Protein AF-A0A8T6VE27-F1 (afdb_monomer)

Nearest PDB structures (foldseek):
  3irb-assembly2_B  TM=7.600E-01  e=4.898E-06  Saccharolobus solfataricus
  6ok1-assembly1_D  TM=7.690E-01  e=4.332E-06  Thermomonospora curvata DSM 43183
  3irb-assembly1_A  TM=7.546E-01  e=2.420E-05  Saccharolobus solfataricus
  6esq-assembly1_H  TM=6.922E-01  e=1.392E-05  Methanothermococcus thermolithotrophicus
  7pyt-assembly1_A  TM=7.020E-01  e=1.893E-05  Geobacter metallireducens GS-15

Sequence (190 aa):
MDTKKLNVKGIVRPESKRLMGHPEYVVSIRDYTTYQFKPYGRNSKYFRALAEEKKILATKCKRHGFFLPPRPFCPDCQSPDVEWVDYTNQPAQVKTASICKFAGKAFLDETPFLLGFIQMGEAKTVMSSVVKLSEDPTENTRMLNKLMDTRRYMELNGRKVEPRFIPHPQYTVRDIYFIVTDKEWLNTLK

Structure (mmCIF, N/CA/C/O backbone):
data_AF-A0A8T6VE27-F1
#
_entry.id   AF-A0A8T6VE27-F1
#
loop_
_atom_site.group_PDB
_atom_site.id
_atom_site.type_symbol
_atom_site.label_atom_id
_atom_site.label_alt_id
_atom_site.label_comp_id
_atom_site.label_asym_id
_atom_site.label_entity_id
_atom_site.label_seq_id
_atom_site.pdbx_PDB_ins_code
_atom_site.Cartn_x
_atom_site.Cartn_y
_atom_site.Cartn_z
_atom_site.occupancy
_atom_site.B_iso_or_equiv
_atom_site.auth_seq_id
_atom_site.auth_comp_id
_atom_site.auth_asym_id
_atom_site.auth_atom_id
_atom_site.pdbx_PDB_model_num
ATOM 1 N N . MET A 1 1 ? 22.620 -23.222 -15.527 1.00 43.66 1 MET A N 1
ATOM 2 C CA . MET A 1 1 ? 22.814 -22.798 -14.122 1.00 43.66 1 MET A CA 1
ATOM 3 C C . MET A 1 1 ? 22.430 -23.958 -13.227 1.00 43.66 1 MET A C 1
ATOM 5 O O . MET A 1 1 ? 21.297 -24.408 -13.308 1.00 43.66 1 MET A O 1
ATOM 9 N N . ASP A 1 2 ? 23.374 -24.472 -12.443 1.00 35.03 2 ASP A N 1
ATOM 10 C CA . ASP A 1 2 ? 23.118 -25.554 -11.490 1.00 35.03 2 ASP A CA 1
ATOM 11 C C . ASP A 1 2 ? 22.326 -25.009 -10.291 1.00 35.03 2 ASP A C 1
ATOM 13 O O . ASP A 1 2 ? 22.868 -24.340 -9.408 1.00 35.03 2 ASP A O 1
ATOM 17 N N . THR A 1 3 ? 21.019 -25.262 -10.286 1.00 40.38 3 THR A N 1
ATOM 18 C CA . THR A 1 3 ? 20.092 -24.793 -9.250 1.00 40.38 3 THR A CA 1
ATOM 19 C C . THR A 1 3 ? 20.317 -25.470 -7.897 1.00 40.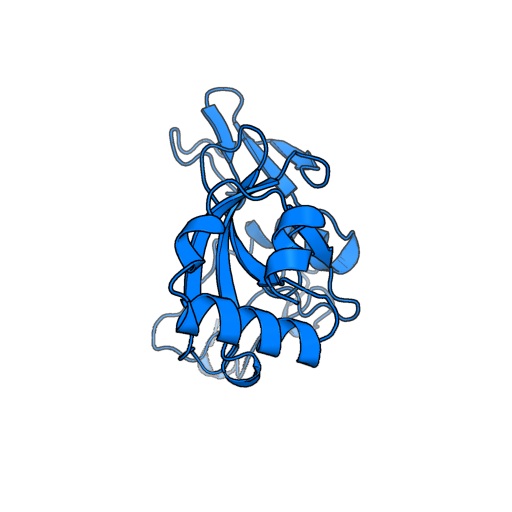38 3 THR A C 1
ATOM 21 O O . THR A 1 3 ? 19.836 -24.952 -6.893 1.00 40.38 3 THR A O 1
ATOM 24 N N . LYS A 1 4 ? 21.104 -26.559 -7.823 1.00 38.16 4 LYS A N 1
ATOM 25 C CA . LYS A 1 4 ? 21.453 -27.229 -6.556 1.00 38.16 4 LYS A CA 1
ATOM 26 C C . LYS A 1 4 ? 22.510 -26.471 -5.747 1.00 38.16 4 LYS A C 1
ATOM 28 O O . LYS A 1 4 ? 22.564 -26.626 -4.531 1.00 38.16 4 LYS A O 1
ATOM 33 N N . LYS A 1 5 ? 23.318 -25.615 -6.387 1.00 44.97 5 LYS A N 1
ATOM 34 C CA . LYS A 1 5 ? 24.305 -24.741 -5.711 1.00 44.97 5 LYS A CA 1
ATOM 35 C C . LYS A 1 5 ? 23.698 -23.442 -5.178 1.00 44.97 5 LYS A C 1
ATOM 37 O O . LYS A 1 5 ? 24.317 -22.731 -4.389 1.00 44.97 5 LYS A O 1
ATOM 42 N N . LEU A 1 6 ? 22.477 -23.129 -5.597 1.00 49.59 6 LEU A N 1
ATOM 43 C CA . LEU A 1 6 ? 21.743 -21.940 -5.198 1.00 49.59 6 LEU A CA 1
ATOM 44 C C . LEU A 1 6 ? 20.968 -22.233 -3.906 1.00 49.59 6 LEU A C 1
ATOM 46 O O . LEU A 1 6 ? 19.750 -22.369 -3.903 1.00 49.59 6 LEU A O 1
ATOM 50 N N . ASN A 1 7 ? 21.684 -22.298 -2.779 1.00 44.72 7 ASN A N 1
ATOM 51 C CA . ASN A 1 7 ? 21.094 -22.342 -1.436 1.00 44.72 7 ASN A CA 1
ATOM 52 C C . ASN A 1 7 ? 20.560 -20.943 -1.047 1.00 44.72 7 ASN A C 1
ATOM 54 O O . ASN A 1 7 ? 21.032 -20.291 -0.114 1.00 44.72 7 ASN A O 1
ATOM 58 N N . VAL A 1 8 ? 19.644 -20.407 -1.857 1.00 52.66 8 VAL A N 1
ATOM 59 C CA . VAL A 1 8 ? 19.143 -19.031 -1.764 1.00 52.66 8 VAL A CA 1
ATOM 60 C C . VAL A 1 8 ? 17.802 -19.029 -1.055 1.00 52.66 8 VAL A C 1
ATOM 62 O O . VAL A 1 8 ? 16.739 -19.048 -1.665 1.00 52.66 8 VAL A O 1
ATOM 65 N N . LYS A 1 9 ? 17.864 -18.980 0.272 1.00 56.91 9 LYS A N 1
ATOM 66 C CA . LYS A 1 9 ? 16.696 -18.665 1.088 1.00 56.91 9 LYS A CA 1
ATOM 67 C C . LYS A 1 9 ? 16.493 -17.149 1.103 1.00 56.91 9 LYS A C 1
ATOM 69 O O . LYS A 1 9 ? 17.402 -16.413 1.493 1.00 56.91 9 LYS A O 1
ATOM 74 N N . GLY A 1 10 ? 15.307 -16.685 0.710 1.00 67.19 10 GLY A N 1
ATOM 75 C CA . GLY A 1 10 ? 14.838 -15.326 0.985 1.00 67.19 10 GLY A CA 1
ATOM 76 C C . GLY A 1 10 ? 15.071 -14.286 -0.114 1.00 67.19 10 GLY A C 1
ATOM 77 O O . GLY A 1 10 ? 15.081 -14.576 -1.310 1.00 67.19 10 GLY A O 1
ATOM 78 N N . ILE A 1 11 ? 15.157 -13.024 0.308 1.00 74.06 11 ILE A N 1
ATOM 79 C CA . ILE A 1 11 ? 15.254 -11.860 -0.578 1.00 74.06 11 ILE A CA 1
ATOM 80 C C . ILE A 1 11 ? 16.720 -11.522 -0.800 1.00 74.06 11 ILE A C 1
ATOM 82 O O . ILE A 1 11 ? 17.478 -11.334 0.150 1.00 74.06 11 ILE A O 1
ATOM 86 N N . VAL A 1 12 ? 17.106 -11.433 -2.065 1.00 76.69 12 VAL A N 1
ATOM 87 C CA . VAL A 1 12 ? 18.425 -11.001 -2.506 1.00 76.69 12 VAL A CA 1
ATOM 88 C C . VAL A 1 12 ? 18.344 -9.514 -2.833 1.00 76.69 12 VAL A C 1
ATOM 90 O O . VAL A 1 12 ? 17.645 -9.113 -3.766 1.00 76.69 12 VAL A O 1
ATOM 93 N N . ARG A 1 13 ? 19.032 -8.710 -2.018 1.00 75.31 13 ARG A N 1
ATOM 94 C CA . ARG A 1 13 ? 19.107 -7.253 -2.167 1.00 75.31 13 ARG A CA 1
ATOM 95 C C . ARG A 1 13 ? 20.027 -6.853 -3.331 1.00 75.31 13 ARG A C 1
ATOM 97 O O . ARG A 1 13 ? 20.958 -7.619 -3.598 1.00 75.31 13 ARG A O 1
ATOM 104 N N . PRO A 1 14 ? 19.809 -5.677 -3.950 1.00 80.19 14 PRO A N 1
ATOM 105 C CA . PRO A 1 14 ? 20.615 -5.125 -5.049 1.00 80.19 14 PRO A CA 1
ATOM 106 C C . PRO A 1 14 ? 22.139 -5.209 -4.857 1.00 80.19 14 PRO A C 1
ATOM 108 O O . PRO A 1 14 ? 22.886 -5.480 -5.790 1.00 80.19 14 PRO A O 1
ATOM 111 N N . GLU A 1 15 ? 22.627 -5.050 -3.631 1.00 76.19 15 GLU A N 1
ATOM 112 C CA . GLU A 1 15 ? 24.059 -5.002 -3.312 1.00 76.19 15 GLU A CA 1
ATOM 113 C C . GLU A 1 15 ? 24.663 -6.400 -3.086 1.00 76.19 15 GLU A C 1
ATOM 115 O O . GLU A 1 15 ? 25.848 -6.558 -2.778 1.00 76.19 15 GLU A O 1
ATOM 120 N N . SER A 1 16 ? 23.852 -7.456 -3.188 1.00 77.88 16 SER A N 1
ATOM 121 C CA . SER A 1 16 ? 24.295 -8.813 -2.902 1.00 77.88 16 SER A CA 1
ATOM 122 C C . SER A 1 16 ? 25.216 -9.349 -3.995 1.00 77.88 16 SER A C 1
ATOM 124 O O . SER A 1 16 ? 24.836 -9.440 -5.161 1.00 77.88 16 SER A O 1
ATOM 126 N N . LYS A 1 17 ? 26.372 -9.897 -3.593 1.00 75.06 17 LYS A N 1
ATOM 127 C CA . LYS A 1 17 ? 27.265 -10.676 -4.479 1.00 75.06 17 LYS A CA 1
ATOM 128 C C . LYS A 1 17 ? 26.549 -11.835 -5.196 1.00 75.06 17 LYS A C 1
ATOM 130 O O . LYS A 1 17 ? 27.015 -12.303 -6.229 1.00 75.06 17 LYS A O 1
ATOM 135 N N . ARG A 1 18 ? 25.401 -12.288 -4.672 1.00 73.69 18 ARG A N 1
ATOM 136 C CA . ARG A 1 18 ? 24.561 -13.341 -5.270 1.00 73.69 18 ARG A CA 1
ATOM 137 C C . ARG A 1 18 ? 23.885 -12.921 -6.580 1.00 73.69 18 ARG A C 1
ATOM 139 O O . ARG A 1 18 ? 23.435 -13.799 -7.307 1.00 73.69 18 ARG A O 1
ATOM 146 N N . LEU A 1 19 ? 23.820 -11.624 -6.890 1.00 71.56 19 LEU A N 1
ATOM 147 C CA . LEU A 1 19 ? 23.244 -11.112 -8.139 1.00 71.56 19 LEU A CA 1
ATOM 148 C C . LEU A 1 19 ? 24.214 -11.160 -9.327 1.00 71.56 19 LEU A C 1
ATOM 150 O O . LEU A 1 19 ? 23.825 -10.768 -10.420 1.00 71.56 19 LEU A O 1
ATOM 154 N N . MET A 1 20 ? 25.450 -11.647 -9.135 1.00 73.00 20 MET A N 1
ATOM 155 C CA . MET A 1 20 ? 26.427 -11.895 -10.211 1.00 73.00 20 MET A CA 1
ATOM 156 C C . MET A 1 20 ? 26.607 -10.707 -11.177 1.00 73.00 20 MET A C 1
ATOM 158 O O . MET A 1 20 ? 26.757 -10.901 -12.377 1.00 73.00 20 MET A O 1
ATOM 162 N N . GLY A 1 21 ? 26.595 -9.477 -10.653 1.00 72.50 21 GLY A N 1
ATOM 163 C CA . GLY A 1 21 ? 26.801 -8.262 -11.449 1.00 72.50 21 GLY A CA 1
ATOM 164 C C . GLY A 1 21 ? 25.529 -7.559 -11.930 1.00 72.50 21 GLY A C 1
ATOM 165 O O . GLY A 1 21 ? 25.650 -6.626 -12.713 1.00 72.50 21 GLY A O 1
ATOM 166 N N . HIS A 1 22 ? 24.346 -7.948 -11.441 1.00 77.19 22 HIS A N 1
ATOM 167 C CA . HIS A 1 22 ? 23.079 -7.259 -11.716 1.00 77.19 22 HIS A CA 1
ATOM 168 C C . HIS A 1 22 ? 22.554 -6.443 -10.518 1.00 77.19 22 HIS A C 1
ATOM 170 O O . HIS A 1 22 ? 21.576 -6.851 -9.876 1.00 77.19 22 HIS A O 1
ATOM 176 N N . PRO A 1 23 ? 23.189 -5.309 -10.166 1.00 79.00 23 PRO A N 1
ATOM 177 C CA . PRO A 1 23 ? 22.787 -4.494 -9.021 1.00 79.00 23 PRO A CA 1
ATOM 178 C C . PRO A 1 23 ? 21.427 -3.809 -9.210 1.00 79.00 23 PRO A C 1
ATOM 180 O O . PRO A 1 23 ? 20.865 -3.259 -8.275 1.00 79.00 23 PRO A O 1
ATOM 183 N N . GLU A 1 24 ? 20.857 -3.797 -10.408 1.00 78.94 24 GLU A N 1
ATOM 184 C CA . GLU A 1 24 ? 19.529 -3.256 -10.683 1.00 78.94 24 GLU A CA 1
ATOM 185 C C . GLU A 1 24 ? 18.395 -4.141 -10.138 1.00 78.94 24 GLU A C 1
ATOM 187 O O . GLU A 1 24 ? 17.275 -3.656 -9.935 1.00 78.94 24 GLU A O 1
ATOM 192 N N . TYR A 1 25 ? 18.671 -5.422 -9.870 1.00 82.31 25 TYR A N 1
ATOM 193 C CA . TYR A 1 25 ? 17.642 -6.386 -9.504 1.00 82.31 25 TYR A CA 1
ATOM 194 C C . TYR A 1 25 ? 17.480 -6.587 -7.996 1.00 82.31 25 TYR A C 1
ATOM 196 O O . TYR A 1 25 ? 18.412 -6.719 -7.217 1.00 82.31 25 TYR A O 1
ATOM 204 N N . VAL A 1 26 ? 16.216 -6.711 -7.618 1.00 79.44 26 VAL A N 1
ATOM 205 C CA . VAL A 1 26 ? 15.716 -7.258 -6.359 1.00 79.44 26 VAL A CA 1
ATOM 206 C C . VAL A 1 26 ? 15.079 -8.595 -6.705 1.00 79.44 26 VAL A C 1
ATOM 208 O O . VAL A 1 26 ? 14.103 -8.631 -7.464 1.00 79.44 26 VAL A O 1
ATOM 211 N N . VAL A 1 27 ? 15.592 -9.685 -6.136 1.00 74.19 27 VAL A N 1
ATOM 212 C CA . VAL A 1 27 ? 15.086 -11.038 -6.402 1.00 74.19 27 VAL A CA 1
ATOM 213 C C . VAL A 1 27 ? 14.548 -11.641 -5.110 1.00 74.19 27 VAL A C 1
ATOM 215 O O . VAL A 1 27 ? 15.258 -11.750 -4.118 1.00 74.19 27 VAL A O 1
ATOM 218 N N . SER A 1 28 ? 13.281 -12.053 -5.111 1.00 69.50 28 SER A N 1
ATOM 219 C CA . SER A 1 28 ? 12.685 -12.799 -3.997 1.00 69.50 28 SER A CA 1
ATOM 220 C C . SER A 1 28 ? 12.613 -14.274 -4.364 1.00 69.50 28 SER A C 1
ATOM 222 O O . SER A 1 28 ? 11.962 -14.627 -5.345 1.00 69.50 28 SER A O 1
ATOM 224 N N . ILE A 1 29 ? 13.258 -15.121 -3.565 1.00 63.59 29 ILE A N 1
ATOM 225 C CA . ILE A 1 29 ? 13.264 -16.574 -3.732 1.00 63.59 29 ILE A CA 1
ATOM 226 C C . ILE A 1 29 ? 12.463 -17.151 -2.560 1.00 63.59 29 ILE A C 1
ATOM 228 O O . ILE A 1 29 ? 12.785 -16.902 -1.397 1.00 63.59 29 ILE A O 1
ATOM 232 N N . ARG A 1 30 ? 11.342 -17.821 -2.861 1.00 56.59 30 ARG A N 1
ATOM 233 C CA . ARG A 1 30 ? 10.409 -18.373 -1.861 1.00 56.59 30 ARG A CA 1
ATOM 234 C C . ARG A 1 30 ? 10.404 -19.902 -1.923 1.00 56.59 30 ARG A C 1
ATOM 236 O O . ARG A 1 30 ? 10.425 -20.456 -3.014 1.00 56.59 30 ARG A O 1
ATOM 243 N N . ASP A 1 31 ? 10.290 -20.545 -0.760 1.00 47.12 31 ASP A N 1
ATOM 244 C CA . ASP A 1 31 ? 10.422 -22.001 -0.540 1.00 47.12 31 ASP A CA 1
ATOM 245 C C . ASP A 1 31 ? 9.231 -22.869 -1.017 1.00 47.12 31 ASP A C 1
ATOM 247 O O . ASP A 1 31 ? 9.063 -23.992 -0.553 1.00 47.12 31 ASP A O 1
ATOM 251 N N . TYR A 1 32 ? 8.382 -22.398 -1.932 1.00 47.31 32 TYR A N 1
ATOM 252 C CA . TYR A 1 32 ? 7.299 -23.240 -2.463 1.00 47.31 32 TYR A CA 1
ATOM 253 C C . TYR A 1 32 ? 7.737 -23.913 -3.768 1.00 47.31 32 TYR A C 1
ATOM 255 O O . TYR A 1 32 ? 8.537 -23.352 -4.511 1.00 47.31 32 TYR A O 1
ATOM 263 N N . THR A 1 33 ? 7.170 -25.086 -4.074 1.00 35.00 33 THR A N 1
ATOM 264 C CA . THR A 1 33 ? 7.351 -25.929 -5.283 1.00 35.00 33 THR A CA 1
ATOM 265 C C . THR A 1 33 ? 7.136 -25.220 -6.635 1.00 35.00 33 THR A C 1
ATOM 267 O O . THR A 1 33 ? 7.178 -25.846 -7.689 1.00 35.00 33 THR A O 1
ATOM 270 N N . THR A 1 34 ? 6.958 -23.900 -6.629 1.00 36.94 34 THR A N 1
ATOM 271 C CA . THR A 1 34 ? 6.904 -23.015 -7.787 1.00 36.94 34 THR A CA 1
ATOM 272 C C . THR A 1 34 ? 8.020 -21.970 -7.689 1.00 36.94 34 THR A C 1
ATOM 274 O O . THR A 1 34 ? 7.920 -21.016 -6.911 1.00 36.94 34 THR A O 1
ATOM 277 N N . TYR A 1 35 ? 9.059 -22.098 -8.518 1.00 38.09 35 TYR A N 1
ATOM 278 C CA . TYR A 1 35 ? 10.016 -21.016 -8.760 1.00 38.09 35 TYR A CA 1
ATOM 279 C C . TYR A 1 35 ? 9.288 -19.856 -9.450 1.00 38.09 35 TYR A C 1
ATOM 281 O O . TYR A 1 35 ? 9.147 -19.828 -10.671 1.00 38.09 35 TYR A O 1
ATOM 289 N N . GLN A 1 36 ? 8.791 -18.884 -8.685 1.00 40.47 36 GLN A N 1
ATOM 290 C CA . GLN A 1 36 ? 8.281 -17.652 -9.276 1.00 40.47 36 GLN A CA 1
ATOM 291 C C . GLN A 1 36 ? 9.459 -16.749 -9.640 1.00 40.47 36 GLN A C 1
ATOM 293 O O . GLN A 1 36 ? 9.895 -15.924 -8.836 1.00 40.47 36 GLN A O 1
ATOM 298 N N . PHE A 1 37 ? 9.937 -16.851 -10.881 1.00 43.81 37 PHE A N 1
ATOM 299 C CA . PHE A 1 37 ? 10.715 -15.783 -11.507 1.00 43.81 37 PHE A CA 1
ATOM 300 C C . PHE A 1 37 ? 9.790 -14.581 -11.733 1.00 43.81 37 PHE A C 1
ATOM 302 O O . PHE A 1 37 ? 9.299 -14.341 -12.835 1.00 43.81 37 PHE A O 1
ATOM 309 N N . LYS A 1 38 ? 9.497 -13.825 -10.665 1.00 49.94 38 LYS A N 1
ATOM 310 C CA . LYS A 1 38 ? 8.814 -12.528 -10.768 1.00 49.94 38 LYS A CA 1
ATOM 311 C C . LYS A 1 38 ? 9.526 -11.706 -11.8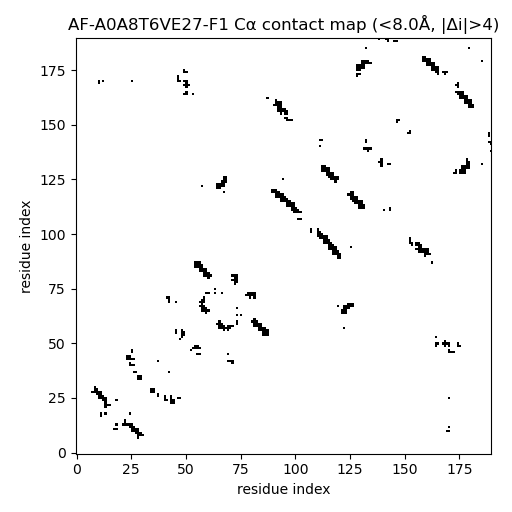44 1.00 49.94 38 LYS A C 1
ATOM 313 O O . LYS A 1 38 ? 10.744 -11.586 -11.771 1.00 49.94 38 LYS A O 1
ATOM 318 N N . PRO A 1 39 ? 8.772 -11.128 -12.789 1.00 55.47 39 PRO A N 1
ATOM 319 C CA . PRO A 1 39 ? 9.068 -11.003 -14.228 1.00 55.47 39 PRO A CA 1
ATOM 320 C C . PRO A 1 39 ? 10.552 -10.778 -14.576 1.00 55.47 39 PRO A C 1
ATOM 322 O O . PRO A 1 39 ? 10.918 -9.689 -14.999 1.00 55.47 39 PRO A O 1
ATOM 325 N N . TYR A 1 40 ? 11.418 -11.775 -14.364 1.00 64.25 40 TYR A N 1
ATOM 326 C CA . TYR A 1 40 ? 12.884 -11.655 -14.464 1.00 64.25 40 TYR A CA 1
ATOM 327 C C . TYR A 1 40 ? 13.479 -10.375 -13.830 1.00 64.25 40 TYR A C 1
ATOM 329 O O . TYR A 1 40 ? 14.325 -9.725 -14.429 1.00 64.25 40 TYR A O 1
ATOM 337 N N . GLY A 1 41 ? 12.993 -9.946 -12.658 1.00 74.00 41 GLY A N 1
ATOM 338 C CA . GLY A 1 41 ? 13.477 -8.719 -12.001 1.00 74.00 41 GLY A CA 1
ATOM 339 C C . GLY A 1 41 ? 12.954 -7.404 -12.603 1.00 74.00 41 GLY A C 1
ATOM 340 O O . GLY A 1 41 ? 13.261 -6.326 -12.112 1.00 74.00 41 GLY A O 1
ATOM 341 N N . ARG A 1 42 ? 12.069 -7.429 -13.604 1.00 81.38 42 ARG A N 1
ATOM 342 C CA . ARG A 1 42 ? 11.547 -6.193 -14.229 1.00 81.38 42 ARG A CA 1
ATOM 343 C C . ARG A 1 42 ? 10.712 -5.301 -13.298 1.00 81.38 42 ARG A C 1
ATOM 345 O O . ARG A 1 42 ? 10.498 -4.135 -13.602 1.00 81.38 42 ARG A O 1
ATOM 352 N N . ASN A 1 43 ? 10.260 -5.829 -12.159 1.00 87.44 43 ASN A N 1
ATOM 353 C CA . ASN A 1 43 ? 9.596 -5.047 -11.108 1.00 87.44 43 ASN A CA 1
ATOM 354 C C . ASN A 1 43 ? 10.557 -4.547 -10.022 1.00 87.44 43 ASN A C 1
ATOM 356 O O . ASN A 1 43 ? 10.110 -3.907 -9.073 1.00 87.44 43 ASN A O 1
ATOM 360 N N . SER A 1 44 ? 11.857 -4.826 -10.120 1.00 88.94 44 SER A N 1
ATOM 361 C CA . SER A 1 44 ? 12.833 -4.401 -9.115 1.00 88.94 44 SER A CA 1
ATOM 362 C C . SER A 1 44 ? 12.863 -2.886 -8.961 1.00 88.94 44 SER A C 1
ATOM 364 O O . SER A 1 44 ? 12.915 -2.418 -7.831 1.00 88.94 44 SER A O 1
ATOM 366 N N . LYS A 1 45 ? 12.665 -2.131 -10.051 1.00 91.69 45 LYS A N 1
ATOM 367 C CA . LYS A 1 45 ? 12.520 -0.668 -10.011 1.00 91.69 45 LYS A CA 1
ATOM 368 C C . LYS A 1 45 ? 11.460 -0.196 -9.006 1.00 91.69 45 LYS A C 1
ATOM 370 O O . LYS A 1 45 ? 11.705 0.758 -8.282 1.00 91.69 45 LYS A O 1
ATOM 375 N N . TYR A 1 46 ? 10.320 -0.884 -8.904 1.00 94.06 46 TYR A N 1
ATOM 376 C CA . TYR A 1 46 ? 9.282 -0.549 -7.923 1.00 94.06 46 TYR A CA 1
ATOM 377 C C . TYR A 1 46 ? 9.748 -0.781 -6.482 1.00 94.06 46 TYR A C 1
ATOM 379 O O . TYR A 1 46 ? 9.622 0.103 -5.645 1.00 94.06 46 TYR A O 1
ATOM 387 N N . PHE A 1 47 ? 10.308 -1.958 -6.189 1.00 92.00 47 PHE A N 1
ATOM 388 C CA . PHE A 1 47 ? 10.751 -2.289 -4.830 1.00 92.00 47 PHE A CA 1
ATOM 389 C C . PHE A 1 47 ? 11.930 -1.430 -4.375 1.00 92.00 47 PHE A C 1
ATOM 391 O O . PHE A 1 47 ? 11.991 -1.062 -3.208 1.00 92.00 47 PHE A O 1
ATOM 398 N N . ARG A 1 48 ? 12.832 -1.077 -5.295 1.00 92.69 48 ARG A N 1
ATOM 399 C CA . ARG A 1 48 ? 13.911 -0.122 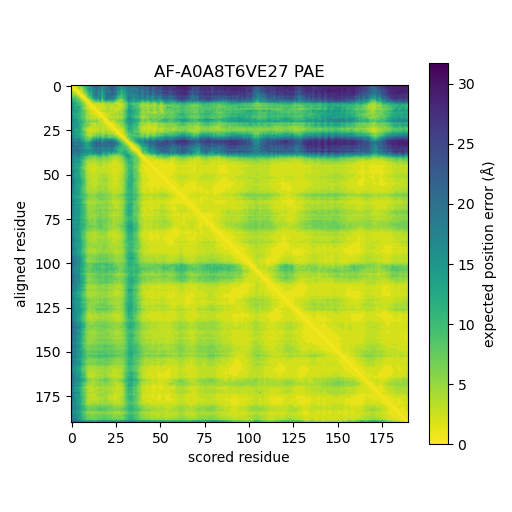-5.032 1.00 92.69 48 ARG A CA 1
ATOM 400 C C . ARG A 1 48 ? 13.359 1.269 -4.748 1.00 92.69 48 ARG A C 1
ATOM 402 O O . ARG A 1 48 ? 13.730 1.849 -3.742 1.00 92.69 48 ARG A O 1
ATOM 409 N N . ALA A 1 49 ? 12.405 1.759 -5.539 1.00 95.44 49 ALA A N 1
ATOM 410 C CA . ALA A 1 49 ? 11.778 3.052 -5.274 1.00 95.44 49 ALA A CA 1
ATOM 411 C C . ALA A 1 49 ? 11.069 3.102 -3.907 1.00 95.44 49 ALA A C 1
ATOM 413 O O . ALA A 1 49 ? 11.190 4.096 -3.195 1.00 95.44 49 ALA A O 1
ATOM 414 N N . LEU A 1 50 ? 10.393 2.021 -3.493 1.00 95.31 50 LEU A N 1
ATOM 415 C CA . LEU A 1 50 ? 9.817 1.929 -2.146 1.00 95.31 50 LEU A CA 1
ATOM 416 C C . LEU A 1 50 ? 10.901 1.990 -1.058 1.00 95.31 50 LEU A C 1
ATOM 418 O O . LEU A 1 50 ? 10.773 2.760 -0.109 1.00 95.31 50 LEU A O 1
ATOM 422 N N . ALA A 1 51 ? 11.943 1.167 -1.195 1.00 93.00 51 ALA A N 1
ATOM 423 C CA . ALA A 1 51 ? 12.969 0.966 -0.177 1.00 93.00 51 ALA A CA 1
ATOM 424 C C . ALA A 1 51 ? 13.957 2.139 -0.067 1.00 93.00 51 ALA A C 1
ATOM 426 O O . ALA A 1 51 ? 14.273 2.595 1.027 1.00 93.00 51 ALA A O 1
ATOM 427 N N . GLU A 1 52 ? 14.457 2.615 -1.201 1.00 94.31 52 GLU A N 1
ATOM 428 C CA . GLU A 1 52 ? 15.565 3.569 -1.294 1.00 94.31 52 GLU A CA 1
ATOM 429 C C . GLU A 1 52 ? 15.059 5.011 -1.409 1.00 94.31 52 GLU A C 1
ATOM 431 O O . GLU A 1 52 ? 15.647 5.920 -0.829 1.00 94.31 52 GLU A O 1
ATOM 436 N N . GLU A 1 53 ? 13.953 5.231 -2.128 1.00 96.31 53 GLU A N 1
ATOM 437 C CA . GLU A 1 53 ? 13.466 6.579 -2.455 1.00 96.31 53 GLU A CA 1
ATOM 438 C C . GLU A 1 53 ? 12.193 6.980 -1.701 1.00 96.31 53 GLU A C 1
ATOM 440 O O . GLU A 1 53 ? 11.793 8.141 -1.775 1.00 96.31 53 GLU A O 1
ATOM 445 N N . LYS A 1 54 ? 11.542 6.046 -0.992 1.00 97.19 54 LYS A N 1
ATOM 446 C CA . LYS A 1 54 ? 10.215 6.243 -0.381 1.00 97.19 54 LYS A CA 1
ATOM 447 C C . LYS A 1 54 ? 9.179 6.743 -1.397 1.00 97.19 54 LYS A C 1
ATOM 449 O O . LYS A 1 54 ? 8.402 7.654 -1.119 1.00 97.19 54 LYS A O 1
ATOM 454 N N . LYS A 1 55 ? 9.183 6.140 -2.590 1.00 97.69 55 LYS A N 1
ATOM 455 C CA . LYS A 1 55 ? 8.275 6.474 -3.694 1.00 97.69 55 LYS A CA 1
ATOM 456 C C . LYS A 1 55 ? 7.429 5.293 -4.128 1.00 97.69 55 LYS A C 1
ATOM 458 O O . LYS A 1 55 ? 7.912 4.171 -4.259 1.00 97.69 55 LYS A O 1
ATOM 463 N N . ILE A 1 56 ? 6.174 5.574 -4.458 1.00 98.00 56 ILE A N 1
ATOM 464 C CA . ILE A 1 56 ? 5.268 4.637 -5.119 1.00 98.00 56 ILE A CA 1
ATOM 465 C C . ILE A 1 56 ? 5.339 4.911 -6.613 1.00 98.00 56 ILE A C 1
ATOM 467 O O . ILE A 1 56 ? 4.876 5.949 -7.074 1.00 98.00 56 ILE A O 1
ATOM 471 N N . LEU A 1 57 ? 5.885 3.971 -7.381 1.00 97.56 57 LEU A N 1
ATOM 472 C CA . LEU A 1 57 ? 5.879 4.087 -8.837 1.00 97.56 57 LEU A CA 1
ATOM 473 C C . LEU A 1 57 ? 4.674 3.375 -9.447 1.00 97.56 57 LEU A C 1
ATOM 475 O O . LEU A 1 57 ? 4.411 2.210 -9.140 1.00 97.56 57 LEU A O 1
ATOM 479 N N . ALA A 1 58 ? 3.999 4.059 -10.366 1.00 97.31 58 ALA A N 1
ATOM 480 C CA . ALA A 1 58 ? 3.035 3.465 -11.285 1.00 97.31 58 ALA A CA 1
ATOM 481 C C . ALA A 1 58 ? 3.655 3.334 -12.683 1.00 97.31 58 ALA A C 1
ATOM 483 O O . ALA A 1 58 ? 4.672 3.955 -12.999 1.00 97.31 58 ALA A O 1
ATOM 484 N N . THR A 1 59 ? 3.023 2.537 -13.539 1.00 97.06 59 THR A N 1
ATOM 485 C CA . THR A 1 59 ? 3.380 2.453 -14.963 1.00 97.06 59 THR A CA 1
ATOM 486 C C . THR A 1 59 ? 2.256 3.020 -15.811 1.00 97.06 59 THR A C 1
ATOM 488 O O . THR A 1 59 ? 1.111 2.586 -15.674 1.00 97.06 59 THR A O 1
ATOM 491 N N . LYS A 1 60 ? 2.572 3.972 -16.688 1.00 97.50 60 LYS A N 1
ATOM 492 C CA . LYS A 1 60 ? 1.635 4.632 -17.598 1.00 97.50 60 LYS A CA 1
ATOM 493 C C . LYS A 1 60 ? 1.803 4.085 -19.012 1.00 97.50 60 LYS A C 1
ATOM 495 O O . LYS A 1 60 ? 2.867 4.196 -19.615 1.00 97.50 60 LYS A O 1
ATOM 500 N N . CYS A 1 61 ? 0.731 3.531 -19.568 1.00 96.94 61 CYS A N 1
ATOM 501 C CA . CYS A 1 61 ? 0.634 3.248 -20.994 1.00 96.94 61 CYS A CA 1
ATOM 502 C C . CYS A 1 61 ? 0.012 4.453 -21.704 1.00 96.94 61 CYS A C 1
ATOM 504 O O . CYS A 1 61 ? -1.065 4.899 -21.311 1.00 96.94 61 CYS A O 1
ATOM 506 N N . LYS A 1 62 ? 0.620 4.917 -22.804 1.00 95.00 62 LYS A N 1
ATOM 507 C CA . LYS A 1 62 ? 0.091 6.033 -23.617 1.00 95.00 62 LYS A CA 1
ATOM 508 C C . LYS A 1 62 ? -1.369 5.834 -24.051 1.00 95.00 62 LYS A C 1
ATOM 510 O O . LYS A 1 62 ? -2.106 6.804 -24.145 1.00 95.00 62 LYS A O 1
ATOM 515 N N . ARG A 1 63 ? -1.781 4.582 -24.298 1.00 96.00 63 ARG A N 1
ATOM 516 C CA . ARG A 1 63 ? -3.132 4.228 -24.771 1.00 96.00 63 ARG A CA 1
ATOM 517 C C . ARG A 1 63 ? -4.122 3.883 -23.659 1.00 96.00 63 ARG A C 1
ATOM 519 O O . ARG A 1 63 ? -5.316 4.069 -23.840 1.00 96.00 63 ARG A O 1
ATOM 526 N N . HIS A 1 64 ? -3.644 3.348 -22.535 1.00 96.00 64 HIS A N 1
ATOM 527 C CA . HIS A 1 64 ? -4.513 2.714 -21.535 1.00 96.00 64 HIS A CA 1
ATOM 528 C C . HIS A 1 64 ? -4.449 3.357 -20.148 1.00 96.00 64 HIS A C 1
ATOM 530 O O . HIS A 1 64 ? -5.179 2.908 -19.271 1.00 96.00 64 HIS A O 1
ATOM 536 N N . GLY A 1 65 ? -3.627 4.387 -19.938 1.00 96.00 65 GLY A N 1
ATOM 537 C CA . GLY A 1 65 ? -3.543 5.100 -18.662 1.00 96.00 65 GLY A CA 1
ATOM 538 C C . GLY A 1 65 ? -2.610 4.436 -17.647 1.00 96.00 65 GLY A C 1
ATOM 539 O O . GLY A 1 65 ? -1.647 3.759 -18.021 1.00 96.00 65 GLY A O 1
ATOM 540 N N . PHE A 1 66 ? -2.870 4.681 -16.361 1.00 97.44 66 PHE A N 1
ATOM 541 C CA . PHE A 1 66 ? -2.002 4.287 -15.248 1.00 97.44 66 PHE A CA 1
ATOM 542 C C . PHE A 1 66 ? -2.365 2.916 -14.671 1.00 97.44 66 PHE A C 1
ATOM 544 O O . PHE A 1 66 ? -3.536 2.581 -14.490 1.00 97.44 66 PHE A O 1
ATOM 551 N N . PHE A 1 67 ? -1.342 2.148 -14.303 1.00 96.50 67 PHE A N 1
ATOM 552 C CA . PHE A 1 67 ? -1.473 0.863 -13.622 1.00 96.50 67 PHE A CA 1
ATOM 553 C C . PHE A 1 67 ? -0.684 0.870 -12.314 1.00 96.50 67 PHE A C 1
ATOM 555 O O . PHE A 1 67 ? 0.508 1.193 -12.298 1.00 96.50 67 PHE A O 1
ATOM 562 N N . LEU A 1 68 ? -1.362 0.479 -11.234 1.00 94.75 68 LEU A N 1
ATOM 563 C CA . LEU A 1 68 ? -0.791 0.301 -9.904 1.00 94.75 68 LEU A CA 1
ATOM 564 C C . LEU A 1 68 ? -1.457 -0.915 -9.222 1.00 94.75 68 LEU A C 1
ATOM 566 O O . LEU A 1 68 ? -2.680 -0.918 -9.099 1.00 94.75 68 LEU A O 1
ATOM 570 N N . PRO A 1 69 ? -0.732 -1.965 -8.793 1.00 93.88 69 PRO A N 1
ATOM 571 C CA . PRO A 1 69 ? 0.723 -2.121 -8.811 1.00 93.88 69 PRO A CA 1
ATOM 572 C C . PRO A 1 69 ? 1.318 -2.034 -10.225 1.00 93.88 69 PRO A C 1
ATOM 574 O O . PRO A 1 69 ? 0.652 -2.438 -11.185 1.00 93.88 69 PRO A O 1
ATOM 577 N N . PRO A 1 70 ? 2.549 -1.514 -10.373 1.00 94.12 70 PRO A N 1
ATOM 578 C CA . PRO A 1 70 ? 3.133 -1.300 -11.688 1.00 94.12 70 PRO A CA 1
ATOM 579 C C . PRO A 1 70 ? 3.398 -2.629 -12.391 1.00 94.12 70 PRO A C 1
ATOM 581 O O . PRO A 1 70 ? 3.654 -3.668 -11.766 1.00 94.12 70 PRO A O 1
ATOM 584 N N . ARG A 1 71 ? 3.350 -2.592 -13.720 1.00 90.19 71 ARG A N 1
ATOM 585 C CA . ARG A 1 71 ? 3.627 -3.737 -14.585 1.00 90.19 71 ARG A CA 1
ATOM 586 C C . ARG A 1 71 ? 4.656 -3.316 -15.634 1.00 90.19 71 ARG A C 1
ATOM 588 O O . ARG A 1 71 ? 4.500 -2.256 -16.227 1.00 90.19 71 ARG A O 1
ATOM 595 N N . PRO A 1 72 ? 5.663 -4.149 -15.943 1.00 89.25 72 PRO A N 1
ATOM 596 C CA . PRO A 1 72 ? 6.694 -3.791 -16.917 1.00 89.25 72 PRO A CA 1
ATOM 597 C C . PRO A 1 72 ? 6.189 -3.828 -18.370 1.00 89.25 72 PRO A C 1
ATOM 599 O O . PRO A 1 72 ? 6.947 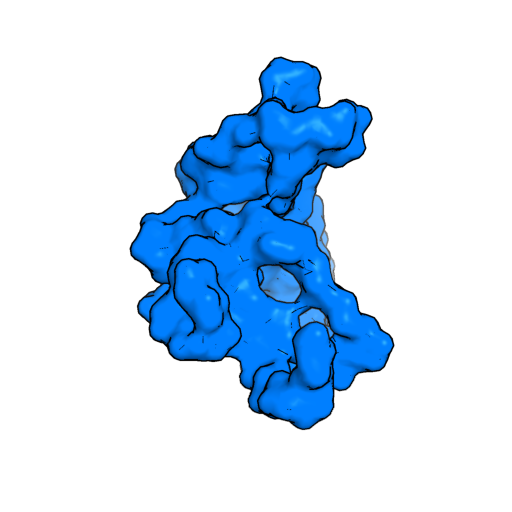-3.554 -19.290 1.00 89.25 72 PRO A O 1
ATOM 602 N N . PHE A 1 73 ? 4.919 -4.189 -18.561 1.00 92.19 73 PHE A N 1
ATOM 603 C CA . PHE A 1 73 ? 4.182 -4.157 -19.815 1.00 92.19 73 PHE A CA 1
ATOM 604 C C . PHE A 1 73 ? 2.747 -3.730 -19.514 1.00 92.19 73 PHE A C 1
ATOM 606 O O . PHE A 1 73 ? 2.223 -4.025 -18.434 1.00 92.19 73 PHE A O 1
ATOM 613 N N . CYS A 1 74 ? 2.083 -3.094 -20.474 1.00 93.62 74 CYS A N 1
ATOM 614 C CA . CYS A 1 74 ? 0.659 -2.803 -20.349 1.00 93.62 74 CYS A CA 1
ATOM 615 C C . CYS A 1 74 ? -0.159 -4.112 -20.367 1.00 93.62 74 CYS A C 1
ATOM 617 O O . CYS A 1 74 ? 0.009 -4.893 -21.301 1.00 93.62 74 CYS A O 1
ATOM 619 N N . PRO A 1 75 ? -1.061 -4.368 -19.403 1.00 92.00 75 PRO A N 1
ATOM 620 C CA . PRO A 1 75 ? -1.877 -5.585 -19.405 1.00 92.00 75 PRO A CA 1
ATOM 621 C C . PRO A 1 75 ? -2.899 -5.619 -20.552 1.00 92.00 75 PRO A C 1
ATOM 623 O O . PRO A 1 75 ? -3.241 -6.702 -21.012 1.00 92.00 75 PRO A O 1
ATOM 626 N N . ASP A 1 76 ? -3.332 -4.453 -21.041 1.00 94.88 76 ASP A N 1
ATOM 627 C CA . ASP A 1 76 ? -4.370 -4.352 -22.074 1.00 94.88 76 ASP A CA 1
ATOM 628 C C . ASP A 1 76 ? -3.800 -4.571 -23.488 1.00 94.88 76 ASP A C 1
ATOM 630 O O . ASP A 1 76 ? -4.418 -5.234 -24.314 1.00 94.88 76 ASP A O 1
ATOM 634 N N . CYS A 1 77 ? -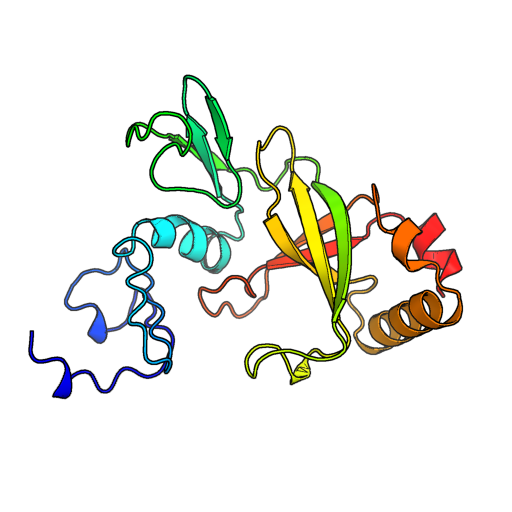2.605 -4.040 -23.789 1.00 95.69 77 CYS A N 1
ATOM 635 C CA . CYS A 1 77 ? -2.006 -4.134 -25.132 1.00 95.69 77 CYS A CA 1
ATOM 636 C C . CYS A 1 77 ? -0.638 -4.801 -25.204 1.00 95.69 77 CYS A C 1
ATOM 638 O O . CYS A 1 77 ? -0.025 -4.796 -26.269 1.00 95.69 77 CYS A O 1
ATOM 640 N N . GLN A 1 78 ? -0.135 -5.314 -24.081 1.00 93.06 78 GLN A N 1
ATOM 641 C CA . GLN A 1 78 ? 1.132 -6.045 -23.959 1.00 93.06 78 GLN A CA 1
ATOM 642 C C . GLN A 1 78 ? 2.386 -5.262 -24.388 1.00 93.06 78 GLN A C 1
ATOM 644 O O . GLN A 1 78 ? 3.489 -5.803 -24.391 1.00 93.06 78 GLN A O 1
ATOM 649 N N . SER A 1 79 ? 2.244 -3.968 -24.696 1.00 93.31 79 SER A N 1
ATOM 650 C CA . SER A 1 79 ? 3.360 -3.108 -25.078 1.00 93.31 79 SER A CA 1
ATOM 651 C C . SER A 1 79 ? 4.359 -2.967 -23.9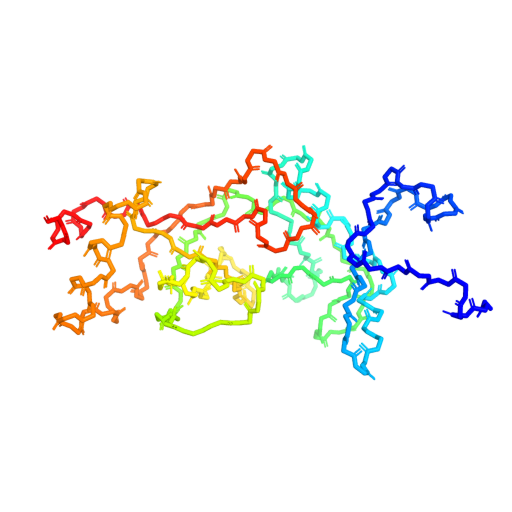23 1.00 93.31 79 SER A C 1
ATOM 653 O O . SER A 1 79 ? 3.930 -2.666 -22.800 1.00 93.31 79 SER A O 1
ATOM 655 N N . PRO A 1 80 ? 5.671 -3.116 -24.186 1.00 90.50 80 PRO A N 1
ATOM 656 C CA . PRO A 1 80 ? 6.722 -2.766 -23.235 1.00 90.50 80 PRO A CA 1
ATOM 657 C C . PRO A 1 80 ? 6.961 -1.251 -23.141 1.00 90.50 80 PRO A C 1
ATOM 659 O O . PRO A 1 80 ? 7.632 -0.817 -22.210 1.00 90.50 80 PRO A O 1
ATOM 662 N N . ASP A 1 81 ? 6.432 -0.449 -24.079 1.00 94.19 81 ASP A N 1
ATOM 663 C CA . ASP A 1 81 ? 6.516 1.021 -24.046 1.00 94.19 81 ASP A CA 1
ATOM 664 C C . ASP A 1 81 ? 5.559 1.571 -22.977 1.00 94.19 81 ASP A C 1
ATOM 666 O O . ASP A 1 81 ? 4.411 1.945 -23.254 1.00 94.19 81 ASP A O 1
ATOM 670 N N . VAL A 1 82 ? 6.023 1.525 -21.728 1.00 95.19 82 VAL A N 1
ATOM 671 C CA . VAL A 1 82 ? 5.366 2.102 -20.556 1.00 95.19 82 VAL A CA 1
ATOM 672 C C . VAL A 1 82 ? 6.315 3.054 -19.840 1.00 95.19 82 VAL A C 1
ATOM 674 O O . VAL A 1 82 ? 7.500 2.776 -19.655 1.00 95.19 82 VAL A O 1
ATOM 677 N N . GLU A 1 83 ? 5.774 4.179 -19.394 1.00 96.94 83 GLU A N 1
ATOM 678 C CA . GLU A 1 83 ? 6.507 5.171 -18.618 1.00 96.94 83 GLU A CA 1
ATOM 679 C C . GLU A 1 83 ? 6.369 4.864 -17.123 1.00 96.94 83 GLU A C 1
ATOM 681 O O . GLU A 1 83 ? 5.270 4.604 -16.635 1.00 96.94 83 GLU A O 1
ATOM 686 N N . TRP A 1 84 ? 7.476 4.895 -16.383 1.00 96.56 84 TRP A N 1
ATOM 687 C CA . TRP A 1 84 ? 7.457 4.778 -14.925 1.00 96.56 84 TRP A CA 1
ATOM 688 C C . TRP A 1 84 ? 7.326 6.166 -14.316 1.00 96.56 84 TRP A C 1
ATOM 690 O O . TRP A 1 84 ? 8.219 6.990 -14.495 1.00 96.56 84 TRP A O 1
ATOM 700 N N . VAL A 1 85 ? 6.246 6.396 -13.580 1.00 97.38 85 VAL A N 1
ATOM 701 C CA . VAL A 1 85 ? 5.900 7.711 -13.035 1.00 97.38 85 VAL A CA 1
ATOM 702 C C . VAL A 1 85 ? 5.865 7.667 -11.512 1.00 97.38 85 VAL A C 1
ATOM 704 O O . VAL A 1 85 ? 5.437 6.665 -10.930 1.00 97.38 85 VAL A O 1
ATOM 707 N N . ASP A 1 86 ? 6.300 8.749 -10.867 1.00 98.06 86 ASP A N 1
ATOM 708 C CA . ASP A 1 86 ? 6.086 8.935 -9.431 1.00 98.06 86 ASP A CA 1
ATOM 709 C C . ASP A 1 86 ? 4.595 9.162 -9.169 1.00 98.06 86 ASP A C 1
ATOM 711 O O . ASP A 1 86 ? 3.964 10.053 -9.739 1.00 98.06 86 ASP A O 1
ATOM 715 N N . TYR A 1 87 ? 4.026 8.304 -8.333 1.00 97.69 87 TYR A N 1
ATOM 716 C CA . TYR A 1 87 ? 2.606 8.238 -8.026 1.00 97.69 87 TYR A CA 1
ATOM 717 C C . TYR A 1 87 ? 2.339 8.413 -6.522 1.00 97.69 87 TYR A C 1
ATOM 719 O O . TYR A 1 87 ? 1.228 8.177 -6.049 1.00 97.69 87 TYR A O 1
ATOM 727 N N . THR A 1 88 ? 3.357 8.827 -5.761 1.00 97.88 88 THR A N 1
ATOM 728 C CA . THR A 1 88 ? 3.343 8.882 -4.290 1.00 97.88 88 THR A CA 1
ATOM 729 C C . THR A 1 88 ? 2.300 9.853 -3.743 1.00 97.88 88 THR A C 1
ATOM 731 O O . THR A 1 88 ? 1.622 9.538 -2.770 1.00 97.88 88 THR A O 1
ATOM 734 N N . ASN A 1 89 ? 2.131 11.003 -4.400 1.00 97.06 89 ASN A N 1
ATOM 735 C CA . ASN A 1 89 ? 1.257 12.090 -3.943 1.00 97.06 89 ASN A CA 1
ATOM 736 C C . ASN A 1 89 ? -0.173 12.013 -4.505 1.00 97.06 89 ASN A C 1
ATOM 738 O O . ASN A 1 89 ? -0.933 12.974 -4.409 1.00 97.06 89 ASN A O 1
ATOM 742 N N . GLN A 1 90 ? -0.543 10.897 -5.137 1.00 98.25 90 GLN A N 1
ATOM 743 C CA . GLN A 1 90 ? -1.887 10.725 -5.681 1.00 98.25 90 GLN A CA 1
ATOM 744 C C . GLN A 1 90 ? -2.897 10.450 -4.558 1.00 98.25 90 GLN A C 1
ATOM 746 O O . GLN A 1 90 ? -2.566 9.718 -3.620 1.00 98.25 90 GLN A O 1
ATOM 751 N N . PRO A 1 91 ? -4.139 10.970 -4.648 1.00 98.12 91 PRO A N 1
ATOM 752 C CA . PRO A 1 91 ? -5.181 10.668 -3.673 1.00 98.12 91 PRO A CA 1
ATOM 753 C C . PRO A 1 91 ? -5.369 9.160 -3.528 1.00 98.12 91 PRO A C 1
ATOM 755 O O . PRO A 1 91 ? -5.509 8.458 -4.531 1.00 98.12 91 PRO A O 1
ATOM 758 N N . ALA A 1 92 ? -5.387 8.664 -2.294 1.00 98.25 92 ALA A N 1
ATOM 759 C CA . ALA A 1 92 ? -5.527 7.247 -2.002 1.00 98.25 92 ALA A CA 1
ATOM 760 C C . ALA A 1 92 ? -6.719 6.999 -1.073 1.00 98.25 92 ALA A C 1
ATOM 762 O O . ALA A 1 92 ? -6.945 7.726 -0.103 1.00 98.25 92 ALA A O 1
ATOM 763 N N . GLN A 1 93 ? -7.487 5.954 -1.370 1.00 98.25 93 GLN A N 1
ATOM 764 C CA . GLN A 1 93 ? -8.615 5.535 -0.547 1.00 98.25 93 GLN A CA 1
ATOM 765 C C . GLN A 1 93 ? -8.744 4.019 -0.519 1.00 98.25 93 GLN A C 1
ATOM 767 O O . GLN A 1 93 ? -8.407 3.323 -1.481 1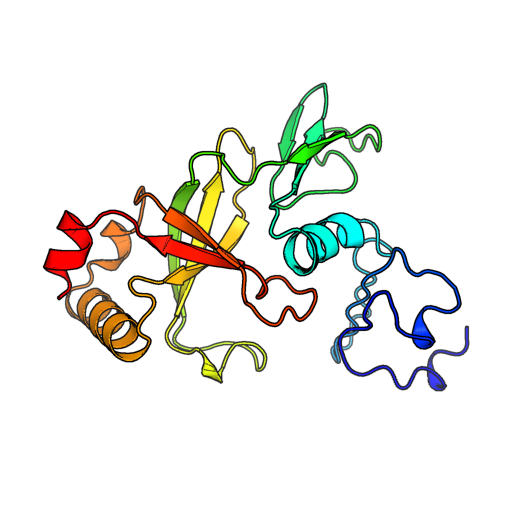.00 98.25 93 GLN A O 1
ATOM 772 N N . VAL A 1 94 ? -9.294 3.499 0.569 1.00 98.31 94 VAL A N 1
ATOM 773 C CA . VAL A 1 94 ? -9.643 2.083 0.661 1.00 98.31 94 VAL A CA 1
ATOM 774 C C . VAL A 1 94 ? -10.813 1.810 -0.283 1.00 98.31 94 VAL A C 1
ATOM 776 O O . VAL A 1 94 ? -11.913 2.323 -0.097 1.00 98.31 94 VAL A O 1
ATOM 779 N N . LYS A 1 95 ? -10.603 0.992 -1.314 1.00 97.88 95 LYS A N 1
ATOM 780 C CA . LYS A 1 95 ? -11.685 0.494 -2.173 1.00 97.88 95 LYS A CA 1
ATOM 781 C C . LYS A 1 95 ? -12.490 -0.580 -1.449 1.00 97.88 95 LYS A C 1
ATOM 783 O O . LYS A 1 95 ? -13.714 -0.569 -1.495 1.00 97.88 95 LYS A O 1
ATOM 788 N N . THR A 1 96 ? -11.781 -1.503 -0.809 1.00 97.12 96 THR A N 1
ATOM 789 C CA . THR A 1 96 ? -12.333 -2.527 0.076 1.00 97.12 96 THR A CA 1
ATOM 790 C C . THR A 1 96 ? -11.238 -3.040 1.006 1.00 97.12 96 THR A C 1
ATOM 792 O O . THR A 1 96 ? -10.054 -2.889 0.696 1.00 97.12 96 THR A O 1
ATOM 795 N N . ALA A 1 97 ? -11.600 -3.623 2.144 1.00 96.12 97 ALA A N 1
ATOM 796 C CA . ALA A 1 97 ? -10.647 -4.195 3.083 1.00 96.12 97 ALA A CA 1
ATOM 797 C C . ALA A 1 97 ? -11.206 -5.446 3.764 1.00 96.12 97 ALA A C 1
ATOM 799 O O . ALA A 1 97 ? -12.417 -5.622 3.884 1.00 96.12 97 ALA A O 1
ATOM 800 N N . SER A 1 98 ? -10.298 -6.292 4.243 1.00 93.19 98 SER A N 1
ATOM 801 C CA . SER A 1 98 ? -10.613 -7.441 5.087 1.00 93.19 98 SER A CA 1
ATOM 802 C C . SER A 1 98 ? -9.728 -7.435 6.323 1.00 93.19 98 SER A C 1
ATOM 804 O O . SER A 1 98 ? -8.546 -7.100 6.245 1.00 93.19 98 SER A O 1
ATOM 806 N N . ILE A 1 99 ? -10.283 -7.856 7.458 1.00 92.88 99 ILE A N 1
ATOM 807 C CA . ILE A 1 99 ? -9.505 -8.089 8.675 1.00 92.88 99 ILE A CA 1
ATOM 808 C C . ILE A 1 99 ? -8.954 -9.514 8.620 1.00 92.88 99 ILE A C 1
ATOM 810 O O . ILE A 1 99 ? -9.703 -10.490 8.597 1.00 92.88 99 ILE A O 1
ATOM 814 N N . CYS A 1 100 ? -7.633 -9.635 8.579 1.00 92.38 100 CYS A N 1
ATOM 815 C CA . CYS A 1 100 ? -6.922 -10.901 8.501 1.00 92.38 100 CYS A CA 1
ATOM 816 C C . CYS A 1 100 ? -6.526 -11.366 9.906 1.00 92.38 100 CYS A C 1
ATOM 818 O O . CYS A 1 100 ? -5.560 -10.868 10.480 1.00 92.38 100 CYS A O 1
ATOM 820 N N . LYS A 1 101 ? -7.261 -12.346 10.449 1.00 89.56 101 LYS A N 1
ATOM 821 C CA . LYS A 1 101 ? -6.932 -13.034 11.719 1.00 89.56 101 LYS A CA 1
ATOM 822 C C . LYS A 1 101 ? -5.969 -14.211 11.552 1.00 89.56 101 LYS A C 1
ATOM 824 O O . LYS A 1 101 ? -5.497 -14.771 12.530 1.00 89.56 101 LYS A O 1
ATOM 829 N N . PHE A 1 102 ? -5.714 -14.603 10.311 1.00 87.38 102 PHE A N 1
ATOM 830 C CA . PHE A 1 102 ? -4.791 -15.664 9.952 1.00 87.38 102 PHE A CA 1
ATOM 831 C C . PHE A 1 102 ? -4.007 -15.221 8.724 1.00 87.38 102 PHE A C 1
ATOM 833 O O . PHE A 1 102 ? -4.573 -14.618 7.808 1.00 87.38 102 PHE A O 1
ATOM 840 N N . ALA A 1 103 ? -2.709 -15.506 8.705 1.00 84.94 103 ALA A N 1
ATOM 841 C CA . ALA A 1 103 ? -1.845 -15.143 7.598 1.00 84.94 103 ALA A CA 1
ATOM 842 C C . ALA A 1 103 ? -0.690 -16.134 7.440 1.00 84.94 103 ALA A C 1
ATOM 844 O 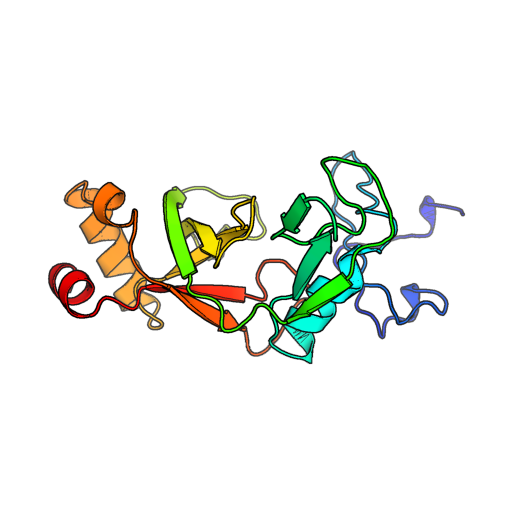O . ALA A 1 103 ? -0.339 -16.874 8.357 1.00 84.94 103 ALA A O 1
ATOM 845 N N . GLY A 1 104 ? -0.073 -16.135 6.258 1.00 79.12 104 GLY A N 1
ATOM 846 C CA . GLY A 1 104 ? 1.164 -16.882 6.049 1.00 79.12 104 GLY A CA 1
ATOM 847 C C . GLY A 1 104 ? 2.293 -16.353 6.941 1.00 79.12 104 GLY A C 1
ATOM 848 O O . GLY A 1 104 ? 2.259 -15.203 7.372 1.00 79.12 104 GLY A O 1
ATOM 849 N N . LYS A 1 105 ? 3.338 -17.167 7.141 1.00 78.94 105 LYS A N 1
ATOM 850 C CA . LYS A 1 105 ? 4.474 -16.890 8.046 1.00 78.94 105 LYS A CA 1
ATOM 851 C C . LYS A 1 105 ? 5.029 -15.460 7.973 1.00 78.94 105 LYS A C 1
ATOM 853 O O . LYS A 1 105 ? 5.423 -14.911 8.987 1.00 78.94 105 LYS A O 1
ATOM 858 N N . ALA A 1 106 ? 5.049 -14.850 6.788 1.00 74.94 106 ALA A N 1
ATOM 859 C CA . ALA A 1 106 ? 5.554 -13.491 6.606 1.00 74.94 106 ALA A CA 1
ATOM 860 C C . ALA A 1 106 ? 4.730 -12.400 7.320 1.00 74.94 106 ALA A C 1
ATOM 862 O O . ALA A 1 106 ? 5.261 -11.322 7.527 1.00 74.94 106 ALA A O 1
ATOM 863 N N . PHE A 1 107 ? 3.468 -12.649 7.670 1.00 81.12 107 PHE A N 1
ATOM 864 C CA . PHE A 1 107 ? 2.556 -11.668 8.275 1.00 81.12 107 PHE A CA 1
ATOM 865 C C . PHE A 1 107 ? 1.940 -12.164 9.590 1.00 81.12 107 PHE A C 1
ATOM 867 O O . PHE A 1 107 ? 1.071 -11.497 10.141 1.00 81.12 107 PHE A O 1
ATOM 874 N N . LEU A 1 108 ? 2.344 -13.342 10.078 1.00 84.06 108 LEU A N 1
ATOM 875 C CA . LEU A 1 108 ? 1.703 -13.985 11.226 1.00 84.06 108 LEU A CA 1
ATOM 876 C C . LEU A 1 108 ? 1.817 -13.125 12.494 1.00 84.06 108 LEU A C 1
ATOM 878 O O . LEU A 1 108 ? 0.822 -12.927 13.186 1.00 84.06 108 LEU A O 1
ATOM 882 N N . ASP A 1 109 ? 2.986 -12.524 12.712 1.00 86.62 109 ASP A N 1
ATOM 883 C CA . ASP A 1 109 ? 3.271 -11.660 13.867 1.00 86.62 109 ASP A CA 1
ATOM 884 C C . ASP A 1 109 ? 2.518 -10.317 13.825 1.00 86.62 109 ASP A C 1
ATOM 886 O O . ASP A 1 109 ? 2.476 -9.599 14.818 1.00 86.62 109 ASP A O 1
ATOM 890 N N . GLU A 1 110 ? 1.924 -9.961 12.681 1.00 86.25 110 GLU A N 1
ATOM 891 C CA . GLU A 1 110 ? 1.101 -8.755 12.527 1.00 86.25 110 GLU A CA 1
ATOM 892 C C . GLU A 1 110 ? -0.400 -9.053 12.653 1.00 86.25 110 GLU A C 1
ATOM 894 O O . GLU A 1 110 ? -1.219 -8.152 12.496 1.00 86.25 110 GLU A O 1
ATOM 899 N N . THR A 1 111 ? -0.799 -10.307 12.892 1.00 89.31 111 THR A N 1
ATOM 900 C CA . THR A 1 111 ? -2.221 -10.636 13.036 1.00 89.31 111 THR A CA 1
ATOM 901 C C . THR A 1 111 ? -2.777 -10.180 14.397 1.00 89.31 111 THR A C 1
ATOM 903 O O . THR A 1 111 ? -2.125 -10.385 15.418 1.00 89.31 111 THR A O 1
ATOM 906 N N . PRO A 1 112 ? -3.998 -9.605 14.448 1.00 91.50 112 PRO A N 1
ATOM 907 C CA . PRO A 1 112 ? -4.846 -9.239 13.314 1.00 91.50 112 PRO A CA 1
ATOM 908 C C . PRO A 1 112 ? -4.403 -7.931 12.632 1.00 91.50 112 PRO A C 1
ATOM 910 O O . PRO A 1 112 ? -4.078 -6.952 13.296 1.00 91.50 112 PRO A O 1
ATOM 913 N N . PHE A 1 113 ? -4.505 -7.875 11.300 1.00 93.88 113 PHE A N 1
ATOM 914 C CA . PHE A 1 113 ? -4.275 -6.649 10.520 1.00 93.88 113 PHE A CA 1
ATOM 915 C C . PHE A 1 113 ? -5.365 -6.430 9.467 1.00 93.88 113 PHE A C 1
ATOM 917 O O . PHE A 1 113 ? -6.085 -7.360 9.100 1.00 93.88 113 PHE A O 1
ATOM 924 N N . LEU A 1 114 ? -5.475 -5.206 8.944 1.00 95.81 114 LEU A N 1
ATOM 925 C CA . LEU A 1 114 ? -6.306 -4.920 7.774 1.00 95.81 114 LEU A CA 1
ATOM 926 C C . LEU A 1 114 ? -5.500 -5.113 6.496 1.00 95.81 114 LEU A C 1
ATOM 928 O O . LEU A 1 114 ? -4.520 -4.407 6.263 1.00 95.81 114 LEU A O 1
ATOM 932 N N . LEU A 1 115 ? -5.956 -6.019 5.637 1.00 96.06 115 LEU A N 1
ATOM 933 C CA . LEU A 1 115 ? -5.540 -6.056 4.243 1.00 96.06 115 LEU A CA 1
ATOM 934 C C . LEU A 1 115 ? -6.491 -5.171 3.436 1.00 96.06 115 LEU A C 1
ATOM 936 O O . LEU A 1 115 ? -7.651 -5.528 3.228 1.00 96.06 115 LEU A O 1
ATOM 940 N N . GLY A 1 116 ? -6.004 -4.012 3.001 1.00 96.69 116 GLY A N 1
ATOM 941 C CA . GLY A 1 116 ? -6.758 -3.072 2.181 1.00 96.69 116 GLY A CA 1
ATOM 942 C C . GLY A 1 116 ? -6.394 -3.174 0.708 1.00 96.69 116 GLY A C 1
ATOM 943 O O . GLY A 1 116 ? -5.231 -3.350 0.349 1.00 96.69 116 GLY A O 1
ATOM 944 N N . PHE A 1 117 ? -7.394 -3.010 -0.148 1.00 97.81 117 PHE A N 1
ATOM 945 C CA . PHE A 1 117 ? -7.234 -2.749 -1.570 1.00 97.81 117 PHE A CA 1
ATOM 946 C C . PHE A 1 117 ? -7.368 -1.251 -1.794 1.00 97.81 117 PHE A C 1
ATOM 948 O O . PHE A 1 117 ? -8.452 -0.688 -1.656 1.00 97.81 117 PHE A O 1
ATOM 955 N N . ILE A 1 118 ? -6.256 -0.599 -2.099 1.00 98.25 118 ILE A N 1
ATOM 956 C CA . ILE A 1 118 ? -6.145 0.850 -2.173 1.00 98.25 118 ILE A CA 1
ATOM 957 C C . ILE A 1 118 ? -6.320 1.294 -3.622 1.00 98.25 118 ILE A C 1
ATOM 959 O O . ILE A 1 118 ? -5.565 0.881 -4.504 1.00 98.25 118 ILE A O 1
ATOM 963 N N . GLN A 1 119 ? -7.323 2.136 -3.856 1.00 98.19 119 GLN A N 1
ATOM 964 C CA . GLN A 1 119 ? -7.476 2.887 -5.097 1.00 98.19 119 GLN A CA 1
ATOM 965 C C . GLN A 1 119 ? -6.618 4.146 -4.987 1.00 98.19 119 GLN A C 1
ATOM 967 O O . GLN A 1 119 ? -6.789 4.906 -4.035 1.00 98.19 119 GLN A O 1
ATOM 972 N N . MET A 1 120 ? -5.717 4.366 -5.945 1.00 98.25 120 MET A N 1
ATOM 973 C CA . MET A 1 120 ? -4.855 5.551 -5.986 1.00 98.25 120 MET A CA 1
ATOM 974 C C . MET A 1 120 ? -5.036 6.307 -7.299 1.00 98.25 120 MET A C 1
ATOM 976 O O . MET A 1 120 ? -4.853 5.727 -8.372 1.00 98.25 120 MET A O 1
ATOM 980 N N . GLY A 1 121 ? -5.363 7.598 -7.217 1.00 97.12 121 GLY A N 1
ATOM 981 C CA . GLY A 1 121 ? -5.645 8.454 -8.371 1.00 97.12 121 GLY A CA 1
ATOM 982 C C . GLY A 1 121 ? -6.514 7.744 -9.418 1.00 97.12 121 GLY A C 1
ATOM 983 O O . GLY A 1 121 ? -7.463 7.030 -9.088 1.00 97.12 121 GLY A O 1
ATOM 984 N N . GLU A 1 122 ? -6.110 7.858 -10.679 1.00 97.00 122 GLU A N 1
ATOM 985 C CA . GLU A 1 122 ? -6.760 7.229 -11.837 1.00 97.00 122 GLU A CA 1
ATOM 986 C C .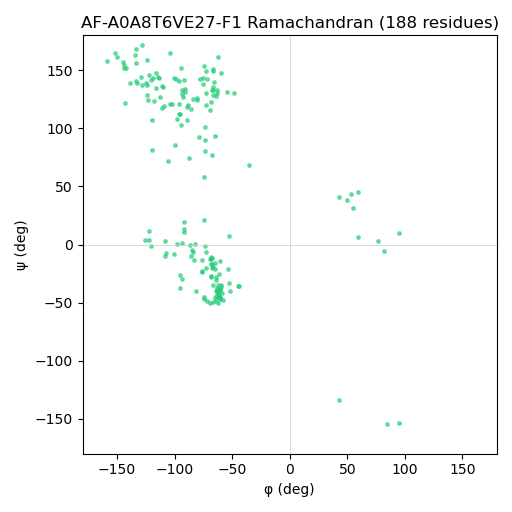 GLU A 1 122 ? -6.186 5.846 -12.195 1.00 97.00 122 GLU A C 1
ATOM 988 O O . GLU A 1 122 ? -6.337 5.371 -13.323 1.00 97.00 122 GLU A O 1
ATOM 993 N N . ALA A 1 123 ? -5.486 5.179 -11.269 1.00 97.31 123 ALA A N 1
ATOM 994 C CA . ALA A 1 123 ? -4.930 3.863 -11.553 1.00 97.31 123 ALA A CA 1
ATOM 995 C C . ALA A 1 123 ? -6.062 2.868 -11.842 1.00 97.31 123 ALA A C 1
ATOM 997 O O . ALA A 1 123 ? -7.011 2.740 -11.070 1.00 97.31 123 ALA A O 1
ATOM 998 N N . LYS A 1 124 ? -5.946 2.118 -12.940 1.00 95.69 124 LYS A N 1
ATOM 999 C CA . LYS A 1 124 ? -6.969 1.147 -13.363 1.00 95.69 124 LYS A CA 1
ATOM 1000 C C . LYS A 1 124 ? -7.125 -0.050 -12.427 1.00 95.69 124 LYS A C 1
ATOM 1002 O O . LYS A 1 124 ? -8.123 -0.762 -12.490 1.00 95.69 124 LYS A O 1
ATOM 1007 N N . THR A 1 125 ? -6.123 -0.309 -11.598 1.00 93.81 125 THR A N 1
ATOM 1008 C CA . THR A 1 125 ? -6.092 -1.427 -10.657 1.00 93.81 125 THR A CA 1
ATOM 1009 C C . THR A 1 125 ? -5.877 -0.917 -9.240 1.00 93.81 125 THR A C 1
ATOM 1011 O O . THR A 1 125 ? -5.379 0.188 -9.031 1.00 93.81 125 THR A O 1
ATOM 1014 N N . VAL A 1 126 ? -6.253 -1.743 -8.267 1.00 95.50 126 VAL A N 1
ATOM 1015 C CA . VAL A 1 126 ? -6.069 -1.465 -6.841 1.00 95.50 126 VAL A CA 1
ATOM 1016 C C . VAL A 1 126 ? -4.838 -2.184 -6.303 1.00 95.50 126 VAL A C 1
ATOM 1018 O O . VAL A 1 126 ? -4.555 -3.329 -6.665 1.00 95.50 126 VAL A O 1
ATOM 1021 N N . MET A 1 127 ? -4.114 -1.525 -5.402 1.00 93.94 127 MET A N 1
ATOM 1022 C CA . MET A 1 127 ? -2.950 -2.097 -4.732 1.00 93.94 127 MET A CA 1
ATOM 1023 C C . MET A 1 127 ? -3.355 -2.732 -3.404 1.00 93.94 127 MET A C 1
ATOM 1025 O O . MET A 1 127 ? -3.983 -2.087 -2.576 1.00 93.94 127 MET A O 1
ATOM 1029 N N . SER A 1 128 ? -2.958 -3.979 -3.165 1.00 94.62 128 SER A N 1
ATOM 1030 C CA . SER A 1 128 ? -3.113 -4.603 -1.849 1.00 94.62 128 SER A CA 1
ATOM 1031 C C . SER A 1 128 ? -1.989 -4.158 -0.909 1.00 94.62 128 SER A C 1
ATOM 1033 O O . SER A 1 128 ? -0.817 -4.339 -1.250 1.00 94.62 128 SER A O 1
ATOM 1035 N N . SER A 1 129 ? -2.317 -3.638 0.270 1.00 95.75 129 SER A N 1
ATOM 1036 C CA . SER A 1 129 ? -1.338 -3.288 1.307 1.00 95.75 129 SER A CA 1
ATOM 1037 C C . SER A 1 129 ? -1.960 -3.381 2.704 1.00 95.75 129 SER A C 1
ATOM 1039 O O . SER A 1 129 ? -3.182 -3.453 2.850 1.00 95.75 129 SER A O 1
ATOM 1041 N N . VAL A 1 130 ? -1.113 -3.405 3.733 1.00 96.06 130 VAL A N 1
ATOM 1042 C CA . VAL A 1 130 ? -1.563 -3.295 5.122 1.00 96.06 130 VAL A CA 1
ATOM 1043 C C . VAL A 1 130 ? -2.124 -1.894 5.341 1.00 96.06 130 VAL A C 1
ATOM 1045 O O . VAL A 1 130 ? -1.496 -0.903 4.967 1.00 96.06 130 VAL A O 1
ATOM 1048 N N . VAL A 1 131 ? -3.296 -1.816 5.965 1.00 97.56 131 VAL A N 1
ATOM 1049 C CA . VAL A 1 131 ? -3.901 -0.561 6.416 1.00 97.56 131 VAL A CA 1
ATOM 1050 C C . VAL A 1 131 ? -3.861 -0.512 7.937 1.00 97.56 131 VAL A C 1
ATOM 1052 O O . VAL A 1 131 ? -4.173 -1.493 8.610 1.00 97.56 131 VAL A O 1
ATOM 1055 N N . LYS A 1 132 ? -3.479 0.634 8.488 1.00 97.19 132 LYS A N 1
ATOM 1056 C CA . LYS A 1 132 ? -3.470 0.904 9.923 1.00 97.19 132 LYS A CA 1
ATOM 1057 C C . LYS A 1 132 ? -4.445 2.025 10.261 1.00 97.19 132 LYS A C 1
ATOM 1059 O O . LYS A 1 132 ? -4.676 2.937 9.466 1.00 97.19 132 LYS A O 1
ATOM 1064 N N . LEU A 1 133 ? -5.019 1.930 11.451 1.00 97.00 133 LEU A N 1
ATOM 1065 C CA . LEU A 1 133 ? -5.909 2.925 12.050 1.00 97.00 133 LEU A CA 1
ATOM 1066 C C . LEU A 1 133 ? -5.139 3.872 12.977 1.00 97.00 133 LEU A C 1
ATOM 1068 O O . LEU A 1 133 ? -5.537 5.018 13.150 1.00 97.00 133 LEU A O 1
ATOM 1072 N N . SER A 1 134 ? -4.019 3.402 13.531 1.00 96.00 134 SER A N 1
ATOM 1073 C CA . SER A 1 134 ? -3.057 4.197 14.296 1.00 96.00 134 SER A CA 1
ATOM 1074 C C . SER A 1 134 ? -1.633 3.701 14.027 1.00 96.00 134 SER A C 1
ATOM 1076 O O . SER A 1 134 ? -1.427 2.543 13.649 1.00 96.00 134 SER A O 1
ATOM 1078 N N . GLU A 1 135 ? -0.645 4.579 14.197 1.00 94.06 135 GLU A N 1
ATOM 1079 C CA . GLU A 1 135 ? 0.769 4.183 14.195 1.00 94.06 135 GLU A CA 1
ATOM 1080 C C . GLU A 1 135 ? 1.171 3.507 15.510 1.00 94.06 135 GLU A C 1
ATOM 1082 O O . GLU A 1 135 ? 2.091 2.688 15.504 1.00 94.06 135 GLU A O 1
ATOM 1087 N N . ASP A 1 136 ? 0.449 3.781 16.602 1.00 95.06 136 ASP A N 1
ATOM 1088 C CA . ASP A 1 136 ? 0.596 3.056 17.861 1.00 95.06 136 ASP A CA 1
ATOM 1089 C C . ASP A 1 136 ? -0.003 1.640 17.715 1.00 95.06 136 ASP A C 1
ATOM 1091 O O . ASP A 1 136 ? -1.202 1.501 17.438 1.00 95.06 136 ASP A O 1
ATOM 1095 N N . PRO A 1 137 ? 0.789 0.564 17.895 1.00 92.75 137 PRO A N 1
ATOM 1096 C CA . PRO A 1 137 ? 0.302 -0.804 17.715 1.00 92.75 137 PRO A CA 1
ATOM 1097 C C . PRO A 1 137 ? -0.824 -1.206 18.678 1.00 92.75 137 PRO A C 1
ATOM 1099 O O . PRO A 1 137 ? -1.723 -1.964 18.296 1.00 92.75 137 PRO A O 1
ATOM 1102 N N . THR A 1 138 ? -0.794 -0.704 19.914 1.00 93.88 138 THR A N 1
ATOM 1103 C CA . THR A 1 138 ? -1.786 -1.007 20.954 1.00 93.88 138 THR A CA 1
ATOM 1104 C C . THR A 1 138 ? -3.108 -0.332 20.621 1.00 93.88 138 THR A C 1
ATOM 1106 O O . THR A 1 138 ? -4.157 -0.982 20.606 1.00 93.88 138 THR A O 1
ATOM 1109 N N . GLU A 1 139 ? -3.064 0.957 20.280 1.00 95.69 139 GLU A N 1
ATOM 1110 C CA . GLU A 1 139 ? -4.239 1.708 19.846 1.00 95.69 139 GLU A CA 1
ATOM 1111 C C . GLU A 1 139 ? -4.826 1.112 18.564 1.00 95.69 139 GLU A C 1
ATOM 1113 O O . GLU A 1 139 ? -6.034 0.883 18.490 1.00 95.69 139 GLU A O 1
ATOM 1118 N N . ASN A 1 140 ? -3.979 0.782 17.586 1.00 95.38 140 ASN A N 1
ATOM 1119 C CA . ASN A 1 140 ? -4.402 0.160 16.337 1.00 95.38 140 ASN A CA 1
ATOM 1120 C C . ASN A 1 140 ? -5.133 -1.167 16.588 1.00 95.38 140 ASN A C 1
ATOM 1122 O O . ASN A 1 140 ? -6.224 -1.378 16.061 1.00 95.38 140 ASN A O 1
ATOM 1126 N N . THR A 1 141 ? -4.578 -2.040 17.433 1.00 93.25 141 THR A N 1
ATOM 1127 C CA . THR A 1 141 ? -5.201 -3.328 17.787 1.00 93.25 141 THR A CA 1
ATOM 1128 C C . THR A 1 141 ? -6.544 -3.126 18.485 1.00 93.25 141 THR A C 1
ATOM 1130 O O . THR A 1 141 ? -7.529 -3.788 18.156 1.00 93.25 141 THR A O 1
ATOM 1133 N N . ARG A 1 142 ? -6.621 -2.164 19.410 1.00 94.81 142 ARG A N 1
ATOM 1134 C CA . ARG A 1 142 ? -7.859 -1.810 20.111 1.00 94.81 142 ARG A CA 1
ATOM 1135 C C . ARG A 1 142 ? -8.948 -1.328 19.148 1.00 94.81 142 ARG A C 1
ATOM 1137 O O . ARG A 1 142 ? -10.080 -1.803 19.224 1.00 94.81 142 ARG A O 1
ATOM 1144 N N . MET A 1 143 ? -8.604 -0.438 18.216 1.00 95.62 143 MET A N 1
ATOM 1145 C CA . MET A 1 143 ? -9.530 0.056 17.190 1.00 95.62 143 MET A CA 1
ATOM 1146 C C . MET A 1 143 ? -9.985 -1.061 16.240 1.00 95.62 143 MET A C 1
ATOM 1148 O O . MET A 1 143 ? -11.166 -1.134 15.900 1.00 95.62 143 MET A O 1
ATOM 1152 N N . LEU A 1 144 ? -9.075 -1.960 15.843 1.00 94.50 144 LEU A N 1
ATOM 1153 C CA . LEU A 1 144 ? -9.405 -3.132 15.027 1.00 94.50 144 LEU A CA 1
ATOM 1154 C C . LEU A 1 144 ? -10.400 -4.055 15.734 1.00 94.50 144 LEU A C 1
ATOM 1156 O O . LEU A 1 144 ? -11.384 -4.468 15.122 1.00 94.50 144 LEU A O 1
ATOM 1160 N N . ASN A 1 145 ? -10.181 -4.339 17.019 1.00 92.81 145 ASN A N 1
ATOM 1161 C CA . ASN A 1 145 ? -11.109 -5.134 17.823 1.00 92.81 145 ASN A CA 1
ATOM 1162 C C . ASN A 1 145 ? -12.486 -4.468 17.900 1.00 92.81 145 ASN A C 1
ATOM 1164 O O . ASN A 1 145 ? -13.485 -5.104 17.574 1.00 92.81 145 ASN A O 1
ATOM 1168 N N . LYS A 1 146 ? -12.539 -3.158 18.170 1.00 94.75 146 LYS A N 1
ATOM 1169 C CA . LYS A 1 146 ? -13.800 -2.404 18.189 1.00 94.75 146 LYS A CA 1
ATOM 1170 C C . LYS A 1 146 ? -14.541 -2.458 16.849 1.00 94.75 146 LYS A C 1
ATOM 1172 O O . LYS A 1 146 ? -15.756 -2.650 16.849 1.00 94.75 146 LYS A O 1
ATOM 1177 N N . LEU A 1 147 ? -13.853 -2.346 15.708 1.00 94.56 147 LEU A N 1
ATOM 1178 C CA . LEU A 1 147 ? -14.475 -2.508 14.381 1.00 94.56 147 LEU A CA 1
ATOM 1179 C C . LEU A 1 147 ? -15.082 -3.899 14.177 1.00 94.56 147 LEU A C 1
ATOM 1181 O O . LEU A 1 147 ? -16.140 -4.015 13.555 1.00 94.56 147 LEU A O 1
ATOM 1185 N N . MET A 1 148 ? -14.416 -4.944 14.671 1.00 91.19 148 MET A N 1
ATOM 1186 C CA . MET A 1 148 ? -14.914 -6.316 14.582 1.00 91.19 148 MET A CA 1
ATOM 1187 C C . MET A 1 148 ? -16.141 -6.523 15.460 1.00 91.19 148 MET A C 1
ATOM 1189 O O . MET A 1 148 ? -17.162 -6.999 14.963 1.00 91.19 148 MET A O 1
ATOM 1193 N N . ASP A 1 149 ? -16.057 -6.124 16.728 1.00 94.12 149 ASP A N 1
ATOM 1194 C CA . ASP A 1 149 ? -17.118 -6.323 17.717 1.00 94.12 149 ASP A CA 1
ATOM 1195 C C . ASP A 1 149 ? -18.391 -5.572 17.317 1.00 94.12 149 ASP A C 1
ATOM 1197 O O . ASP A 1 149 ? -19.498 -6.102 17.395 1.00 94.12 149 ASP A O 1
ATOM 1201 N N . THR A 1 150 ? -18.224 -4.357 16.789 1.00 95.00 150 THR A N 1
ATOM 1202 C CA . THR A 1 150 ? -19.333 -3.526 16.299 1.00 95.00 150 THR A CA 1
ATOM 1203 C C . THR A 1 150 ? -19.751 -3.839 14.860 1.00 95.00 150 THR A C 1
ATOM 1205 O O . THR A 1 150 ? -20.728 -3.273 14.377 1.00 95.00 150 THR A O 1
ATOM 1208 N N . ARG A 1 151 ? -19.042 -4.737 14.157 1.00 93.25 151 ARG A N 1
ATOM 1209 C CA . ARG A 1 151 ? -19.274 -5.096 12.742 1.00 93.25 151 ARG A CA 1
ATOM 1210 C C . ARG A 1 151 ? -19.261 -3.897 11.779 1.00 93.25 151 ARG A C 1
ATOM 1212 O O . ARG A 1 151 ? -19.913 -3.918 10.739 1.00 93.25 151 ARG A O 1
ATOM 1219 N N . ARG A 1 152 ? -18.465 -2.872 12.092 1.00 94.06 152 ARG A N 1
ATOM 1220 C CA . ARG A 1 152 ? -18.351 -1.608 11.337 1.00 94.06 152 ARG A CA 1
ATOM 1221 C C . ARG A 1 152 ? -17.248 -1.623 10.271 1.00 94.06 152 ARG A C 1
ATOM 1223 O O . ARG A 1 152 ? -16.891 -0.585 9.726 1.00 94.06 152 ARG A O 1
ATOM 1230 N N . TYR A 1 153 ? -16.692 -2.788 9.933 1.00 86.94 153 TYR A N 1
ATOM 1231 C CA . TYR A 1 153 ? -15.562 -2.904 8.996 1.00 86.94 153 TYR A CA 1
ATOM 1232 C C . TYR A 1 153 ? -15.870 -2.389 7.578 1.00 86.94 153 TYR A C 1
ATOM 1234 O O . TYR A 1 153 ? -14.961 -1.937 6.889 1.00 86.94 153 TYR A O 1
ATOM 1242 N N . MET A 1 154 ? -17.138 -2.386 7.149 1.00 92.75 154 MET A N 1
ATOM 1243 C CA . MET A 1 154 ? -17.541 -1.818 5.853 1.00 92.75 154 MET A CA 1
ATOM 1244 C C . MET A 1 154 ? -17.391 -0.293 5.794 1.00 92.75 154 MET A C 1
ATOM 1246 O O . MET A 1 154 ? -17.261 0.261 4.704 1.00 92.75 154 MET A O 1
ATOM 1250 N N . GLU A 1 155 ? -17.341 0.388 6.943 1.00 95.50 155 GLU A N 1
ATOM 1251 C CA . GLU A 1 155 ? -17.117 1.836 7.014 1.00 95.50 155 GLU A CA 1
ATOM 1252 C C . GLU A 1 155 ? -15.704 2.246 6.592 1.00 95.50 155 GLU A C 1
ATOM 1254 O O . GLU A 1 155 ? -15.454 3.436 6.414 1.00 95.50 155 GLU A O 1
ATOM 1259 N N . LEU A 1 156 ? -14.786 1.286 6.426 1.00 95.00 156 LEU A N 1
ATOM 1260 C CA . LEU A 1 156 ? -13.469 1.525 5.839 1.00 95.00 156 LEU A CA 1
ATOM 1261 C C . LEU A 1 156 ? -13.557 1.873 4.352 1.00 95.00 156 LEU A C 1
ATOM 1263 O O . LEU A 1 156 ? -12.686 2.576 3.848 1.00 95.00 156 LEU A O 1
ATOM 1267 N N . ASN A 1 157 ? -14.581 1.399 3.639 1.00 96.31 157 ASN A N 1
ATOM 1268 C CA . ASN A 1 157 ? -14.708 1.637 2.206 1.00 96.31 157 ASN A CA 1
ATOM 1269 C C . ASN A 1 157 ? -14.875 3.139 1.933 1.00 96.31 157 ASN A C 1
ATOM 1271 O O . ASN A 1 157 ? -15.728 3.804 2.513 1.00 96.31 157 ASN A O 1
ATOM 1275 N N . GLY A 1 158 ? -14.050 3.674 1.038 1.00 96.88 158 GLY A N 1
ATOM 1276 C CA . GLY A 1 158 ? -14.001 5.096 0.706 1.00 96.88 158 GLY A CA 1
ATOM 1277 C C . GLY A 1 158 ? -13.181 5.948 1.677 1.00 96.88 158 GLY A C 1
ATOM 1278 O O . GLY A 1 158 ? -12.965 7.125 1.391 1.00 96.88 158 GLY A O 1
ATOM 1279 N N . ARG A 1 159 ? -12.674 5.395 2.790 1.00 97.69 159 ARG A N 1
ATOM 1280 C CA . ARG A 1 159 ? -11.831 6.167 3.712 1.00 97.69 159 ARG A CA 1
ATOM 1281 C C . ARG A 1 159 ? -10.519 6.537 3.044 1.00 97.69 159 ARG A C 1
ATOM 1283 O O . ARG A 1 159 ? -9.849 5.693 2.441 1.00 97.69 159 ARG A O 1
ATOM 1290 N N . LYS A 1 160 ? -10.163 7.814 3.181 1.00 98.25 160 LYS A N 1
ATOM 1291 C CA . LYS A 1 160 ? -8.886 8.353 2.723 1.00 98.25 160 LYS A CA 1
ATOM 1292 C C . LYS A 1 160 ? -7.754 7.735 3.526 1.00 98.25 160 LYS A C 1
ATOM 1294 O O . LYS A 1 160 ? -7.864 7.550 4.742 1.00 98.25 160 LYS A O 1
ATOM 1299 N N . VAL A 1 161 ? -6.676 7.427 2.823 1.00 98.50 161 VAL A N 1
ATOM 1300 C CA . VAL A 1 161 ? -5.460 6.889 3.411 1.00 98.50 161 VAL A CA 1
ATOM 1301 C C . VAL A 1 161 ? -4.239 7.607 2.866 1.00 98.50 161 VAL A C 1
ATOM 1303 O O . VAL A 1 161 ? -4.258 8.133 1.757 1.00 98.50 161 VAL A O 1
ATOM 1306 N N . GLU A 1 162 ? -3.157 7.577 3.627 1.00 98.12 162 GLU A N 1
ATOM 1307 C CA . GLU A 1 162 ? -1.849 8.049 3.190 1.00 98.12 162 GLU A CA 1
ATOM 1308 C C . GLU A 1 162 ? -0.807 6.939 3.297 1.00 98.12 162 GLU A C 1
ATOM 1310 O O . GLU A 1 162 ? -0.870 6.131 4.229 1.00 98.12 162 GLU A O 1
ATOM 1315 N N . PRO A 1 163 ? 0.174 6.897 2.385 1.00 97.94 163 PRO A N 1
ATOM 1316 C CA . PRO A 1 163 ? 1.258 5.940 2.479 1.00 97.94 163 PRO A CA 1
ATOM 1317 C C . PRO A 1 163 ? 2.227 6.298 3.611 1.00 97.94 163 PRO A C 1
ATOM 1319 O O . PRO A 1 163 ? 2.472 7.464 3.936 1.00 97.94 163 PRO A O 1
ATOM 1322 N N . ARG A 1 164 ? 2.822 5.262 4.190 1.00 97.81 164 ARG A N 1
ATOM 1323 C CA . ARG A 1 164 ? 3.950 5.317 5.116 1.00 97.81 164 ARG A CA 1
ATOM 1324 C C . ARG A 1 164 ? 4.964 4.266 4.687 1.00 97.81 164 ARG A C 1
ATOM 1326 O O . ARG A 1 164 ? 4.591 3.168 4.278 1.00 97.81 164 ARG A O 1
ATOM 1333 N N . PHE A 1 165 ? 6.241 4.612 4.783 1.00 97.12 165 PHE A N 1
ATOM 1334 C CA . PHE A 1 165 ? 7.349 3.753 4.375 1.00 97.12 165 PHE A CA 1
ATOM 1335 C C . PHE A 1 165 ? 8.111 3.287 5.604 1.00 97.12 165 PHE A C 1
ATOM 1337 O O . PHE A 1 165 ? 8.368 4.084 6.511 1.00 97.12 165 PHE A O 1
ATOM 1344 N N . ILE A 1 166 ? 8.473 2.007 5.647 1.00 93.00 166 ILE A N 1
ATOM 1345 C CA . ILE A 1 166 ? 9.170 1.470 6.817 1.00 93.00 166 ILE A CA 1
ATOM 1346 C C . ILE A 1 166 ? 10.617 1.996 6.870 1.00 93.00 166 ILE A C 1
ATOM 1348 O O . ILE A 1 166 ? 11.264 2.096 5.827 1.00 93.00 166 ILE A O 1
ATOM 1352 N N . PRO A 1 167 ? 11.172 2.300 8.059 1.00 90.38 167 PRO A N 1
ATOM 1353 C CA . PRO A 1 167 ? 12.537 2.829 8.167 1.00 90.38 167 PRO A CA 1
ATOM 1354 C C . PRO A 1 167 ? 13.629 1.855 7.705 1.00 90.38 167 PRO A C 1
ATOM 1356 O O . PRO A 1 167 ? 14.671 2.283 7.219 1.00 90.38 167 PRO A O 1
ATOM 1359 N N . HIS A 1 168 ? 13.390 0.549 7.859 1.00 90.81 168 HIS A N 1
ATOM 1360 C CA . HIS A 1 168 ? 14.343 -0.515 7.537 1.00 90.81 168 HIS A CA 1
ATOM 1361 C C . HIS A 1 168 ? 13.749 -1.441 6.464 1.00 90.81 168 HIS A C 1
ATOM 1363 O O . HIS A 1 168 ? 13.189 -2.490 6.801 1.00 90.81 168 HIS A O 1
ATOM 1369 N N . PRO A 1 169 ? 13.819 -1.054 5.179 1.00 89.50 169 PRO A N 1
ATOM 1370 C CA . PRO A 1 169 ? 13.169 -1.780 4.098 1.00 89.50 169 PRO A CA 1
ATOM 1371 C C . PRO A 1 169 ? 13.771 -3.171 3.873 1.00 89.50 169 PRO A C 1
ATOM 1373 O O . PRO A 1 169 ? 14.965 -3.425 4.069 1.00 89.50 169 PRO A O 1
ATOM 1376 N N . GLN A 1 170 ? 12.924 -4.093 3.427 1.00 85.88 170 GLN A N 1
ATOM 1377 C CA . GLN A 1 170 ? 13.287 -5.465 3.083 1.00 85.88 170 GLN A CA 1
ATOM 1378 C C . GLN A 1 170 ? 13.266 -5.720 1.572 1.00 85.88 170 GLN A C 1
ATOM 1380 O O . GLN A 1 170 ? 13.525 -6.846 1.149 1.00 85.88 170 GLN A O 1
ATOM 1385 N N . TYR A 1 171 ? 12.992 -4.693 0.767 1.00 86.75 171 TYR A N 1
ATOM 1386 C CA . TYR A 1 171 ? 12.714 -4.753 -0.666 1.00 86.75 171 TYR A CA 1
ATOM 1387 C C . TYR A 1 171 ? 11.490 -5.623 -0.974 1.00 86.75 171 TYR A C 1
ATOM 1389 O O . TYR A 1 171 ? 11.490 -6.487 -1.856 1.00 86.75 171 TYR A O 1
ATOM 1397 N N . THR A 1 172 ? 10.428 -5.410 -0.195 1.00 86.25 172 THR A N 1
ATOM 1398 C CA . THR A 1 172 ? 9.169 -6.159 -0.277 1.00 86.25 172 THR A CA 1
ATOM 1399 C C . THR A 1 172 ? 7.958 -5.256 -0.393 1.00 86.25 172 THR A C 1
ATOM 1401 O O . THR A 1 172 ? 8.009 -4.055 -0.169 1.00 86.25 172 THR A O 1
ATOM 1404 N N . VAL A 1 173 ? 6.806 -5.881 -0.639 1.00 87.44 173 VAL A N 1
ATOM 1405 C CA . VAL A 1 173 ? 5.497 -5.232 -0.499 1.00 87.44 173 VAL A CA 1
ATOM 1406 C C . VAL A 1 173 ? 5.202 -4.734 0.926 1.00 87.44 173 VAL A C 1
ATOM 1408 O O . VAL A 1 173 ? 4.262 -3.970 1.086 1.00 87.44 173 VAL A O 1
ATOM 1411 N N . ARG A 1 174 ? 5.964 -5.163 1.949 1.00 88.81 174 ARG A N 1
ATOM 1412 C CA . ARG A 1 174 ? 5.826 -4.699 3.344 1.00 88.81 174 ARG A CA 1
ATOM 1413 C C . ARG A 1 174 ? 6.575 -3.400 3.610 1.00 88.81 174 ARG A C 1
ATOM 1415 O O . ARG A 1 174 ? 6.426 -2.836 4.686 1.00 88.81 174 ARG A O 1
ATOM 1422 N N . ASP A 1 175 ? 7.349 -2.910 2.642 1.00 93.00 175 ASP A N 1
ATOM 1423 C CA . ASP A 1 175 ? 8.102 -1.668 2.816 1.00 93.00 175 ASP A CA 1
ATOM 1424 C C . ASP A 1 175 ? 7.205 -0.425 2.791 1.00 93.00 175 ASP A C 1
ATOM 1426 O O . ASP A 1 175 ? 7.656 0.683 3.075 1.00 93.00 175 ASP A O 1
ATOM 1430 N N . ILE A 1 176 ? 5.923 -0.632 2.493 1.00 96.50 176 ILE A N 1
ATOM 1431 C CA . ILE A 1 176 ? 4.863 0.358 2.508 1.00 96.50 176 ILE A CA 1
ATOM 1432 C C . ILE A 1 176 ? 3.636 -0.191 3.240 1.00 96.50 176 ILE A C 1
ATOM 1434 O O . ILE A 1 176 ? 3.229 -1.338 3.039 1.00 96.50 176 ILE A O 1
ATOM 1438 N N . TYR A 1 177 ? 3.013 0.663 4.044 1.00 96.94 177 TYR A N 1
ATOM 1439 C CA . TYR A 1 177 ? 1.663 0.484 4.572 1.00 96.94 177 TYR A CA 1
ATOM 1440 C C . TYR A 1 177 ? 0.879 1.786 4.407 1.00 96.94 177 TYR A C 1
ATOM 1442 O O . TYR A 1 177 ? 1.447 2.831 4.092 1.00 96.94 177 TYR A O 1
ATOM 1450 N N . PHE A 1 178 ? -0.430 1.730 4.606 1.00 98.06 178 PHE A N 1
ATOM 1451 C CA . PHE A 1 178 ? -1.306 2.894 4.533 1.00 98.06 178 PHE A CA 1
ATOM 1452 C C . PHE A 1 178 ? -1.909 3.191 5.896 1.00 98.06 178 PHE A C 1
ATOM 1454 O O . PHE A 1 178 ? -2.224 2.271 6.645 1.00 98.06 178 PHE A O 1
ATOM 1461 N N . ILE A 1 179 ? -2.095 4.467 6.215 1.00 98.00 179 ILE A N 1
ATOM 1462 C CA . ILE A 1 179 ? -2.791 4.904 7.425 1.00 98.00 179 ILE A CA 1
ATOM 1463 C C . ILE A 1 179 ? -4.065 5.652 7.058 1.00 98.00 179 ILE A C 1
ATOM 1465 O O . ILE A 1 179 ? -4.048 6.483 6.152 1.00 98.00 179 ILE A O 1
ATOM 1469 N N . VAL A 1 180 ? -5.171 5.351 7.737 1.00 98.12 180 VAL A N 1
ATOM 1470 C CA . VAL A 1 180 ? -6.426 6.106 7.591 1.00 98.12 180 VAL A CA 1
ATOM 1471 C C . VAL A 1 180 ? -6.236 7.525 8.126 1.00 98.12 180 VAL A C 1
ATOM 1473 O O . VAL A 1 180 ? -5.655 7.711 9.191 1.00 98.12 180 VAL A O 1
ATOM 1476 N N . THR A 1 181 ? -6.728 8.532 7.402 1.00 97.50 181 THR A N 1
ATOM 1477 C CA . THR A 1 181 ? -6.529 9.952 7.763 1.00 97.50 181 THR A CA 1
ATOM 1478 C C . THR A 1 181 ? -7.774 10.658 8.300 1.00 97.50 181 THR A C 1
ATOM 1480 O O . THR A 1 181 ? -7.687 11.789 8.778 1.00 97.50 181 THR A O 1
ATOM 1483 N N . ASP A 1 182 ? -8.931 9.998 8.262 1.00 95.56 182 ASP A N 1
ATOM 1484 C CA . ASP A 1 182 ? -10.203 10.523 8.762 1.00 95.56 182 ASP A CA 1
ATOM 1485 C C . ASP A 1 182 ? -10.235 10.537 10.300 1.00 95.56 182 ASP A C 1
ATOM 1487 O O . ASP A 1 182 ? -10.617 9.562 10.949 1.00 95.56 182 ASP A O 1
ATOM 1491 N N . LYS A 1 183 ? -9.789 11.650 10.893 1.00 94.81 183 LYS A N 1
ATOM 1492 C CA . LYS A 1 183 ? -9.682 11.806 12.352 1.00 94.81 183 LYS A CA 1
ATOM 1493 C C . LYS A 1 183 ? -11.032 11.723 13.061 1.00 94.81 183 LYS A C 1
ATOM 1495 O O . LYS A 1 183 ? -11.093 11.167 14.154 1.00 94.81 183 LYS A O 1
ATOM 1500 N N . GLU A 1 184 ? -12.091 12.271 12.468 1.00 95.62 184 GLU A N 1
ATOM 1501 C CA . GLU A 1 184 ? -13.431 12.245 13.062 1.00 95.62 184 GLU A CA 1
ATOM 1502 C C . GLU A 1 184 ? -13.927 10.808 13.177 1.00 95.62 184 GLU A C 1
ATOM 1504 O O . GLU A 1 184 ? -14.315 10.367 14.260 1.00 95.62 184 GLU A O 1
ATOM 1509 N N . TRP A 1 185 ? -13.811 10.041 12.091 1.00 96.12 185 TRP A N 1
ATOM 1510 C CA . TRP A 1 185 ? -14.182 8.634 12.093 1.00 96.12 185 TRP A CA 1
ATOM 1511 C C . TRP A 1 185 ? -13.303 7.801 13.033 1.00 96.12 185 TRP A C 1
ATOM 1513 O O . TRP A 1 185 ? -13.832 7.016 13.825 1.00 96.12 185 TRP A O 1
ATOM 1523 N N . LEU A 1 186 ? -11.981 8.008 13.016 1.00 96.44 186 LEU A N 1
ATOM 1524 C CA . LEU A 1 186 ? -11.047 7.326 13.921 1.00 96.44 186 LEU A CA 1
ATOM 1525 C C . LEU A 1 186 ? -11.361 7.603 15.396 1.00 96.44 186 LEU A C 1
ATOM 1527 O O . LEU A 1 186 ? -11.272 6.696 16.221 1.00 96.44 186 LEU A O 1
ATOM 1531 N N . ASN A 1 187 ? -11.794 8.817 15.745 1.00 95.12 187 ASN A N 1
ATOM 1532 C CA . ASN A 1 187 ? -12.204 9.139 17.112 1.00 95.12 187 ASN A CA 1
ATOM 1533 C C . ASN A 1 187 ? -13.442 8.340 17.555 1.00 95.12 187 ASN A C 1
ATOM 1535 O O . ASN A 1 187 ? -13.548 8.017 18.734 1.00 95.12 187 ASN A O 1
ATOM 1539 N N . THR A 1 188 ? -14.326 7.924 16.639 1.00 95.19 188 THR A N 1
ATOM 1540 C CA . THR A 1 188 ? -15.443 7.015 16.981 1.00 95.19 188 THR A CA 1
ATOM 1541 C C . THR A 1 188 ? -14.976 5.608 17.380 1.00 95.19 188 THR A C 1
ATOM 1543 O O . THR A 1 188 ? -15.743 4.848 17.980 1.00 95.19 188 THR A O 1
ATOM 1546 N N . LEU A 1 189 ? -13.727 5.253 17.053 1.00 93.06 189 LEU A N 1
ATOM 1547 C CA . LEU A 1 189 ? -13.081 3.976 17.372 1.00 93.06 189 LEU A CA 1
ATOM 1548 C C . LEU A 1 189 ? -12.139 4.057 18.578 1.00 93.06 189 LEU A C 1
ATOM 1550 O O . LEU A 1 189 ? -11.671 3.015 19.039 1.00 93.06 189 LEU A O 1
ATOM 1554 N N . LYS A 1 190 ? -11.873 5.260 19.096 1.00 86.88 190 LYS A N 1
ATOM 1555 C CA . LYS A 1 190 ? -11.188 5.419 20.380 1.00 86.88 190 LYS A CA 1
ATOM 1556 C C . LYS A 1 190 ? -12.078 5.001 21.542 1.00 86.88 190 LYS A C 1
ATOM 1558 O O . LYS A 1 190 ? -11.485 4.775 22.614 1.00 86.88 190 LYS A O 1
#

pLDDT: mean 86.81, std 15.95, range [35.0, 98.5]

Radius of gyration: 18.2 Å; Cα contacts (8 Å, |Δi|>4): 343; chains: 1; bounding box: 47×40×46 Å

Secondary structure (DSSP, 8-state):
--TTS----EEE-TT-GGGTT-TT--EEE-SSSS---GGGGTTHHHHHIIIII---EEEEETTTEEESS--SS-TTT--S-EEEEE-TTS-EEEEEEEEESS--TTTGGG-SEEEEEEEETT-SSPEEEEEES-SSHHHHHHHHHHHHHTT-GGGGTT-EEEEEE-SS--SSGGGEEEEE--HHHHHTT-

Foldseek 3Di:
DPCVVCPDAFWDALPDVVVVPRSLAIDGAHDDPDGPCPVVRLCLVQLCCLQPVVFHKWKQDPPPGTAPVHDCADPVPRHNPIDIDGQQPFWKAFQAWDFDQDDPPVCNVVPRWIFTFMDTHPHPGTDTATEFADPPSVLRVQLVVLCVVVVVRRVRRGFTWHKDADPHGPSDSHRIHIYGDPPVVSVVSD

Mean predicted aligned error: 6.33 Å

Solvent-accessible surface area (backbone atoms only — not comparable to full-atom values): 10850 Å² total; per-residue (Å²): 131,74,69,86,78,59,85,62,83,42,67,45,54,37,87,39,80,87,50,77,87,43,58,76,32,44,47,66,41,65,98,55,103,57,87,64,70,58,71,81,32,60,59,13,63,43,32,46,29,31,48,77,65,68,35,44,50,27,20,34,28,92,89,77,46,38,29,26,67,52,52,73,36,37,90,89,76,64,41,63,77,50,47,81,39,89,46,62,88,44,62,31,24,26,65,42,69,46,80,35,78,71,60,61,84,94,46,41,91,55,50,68,38,33,47,24,30,33,38,39,62,80,32,79,38,57,33,79,34,47,43,37,77,43,92,50,67,67,61,24,48,50,31,53,50,48,31,59,78,69,66,48,62,71,69,48,44,69,37,42,36,45,82,46,62,52,95,79,49,73,64,46,79,76,18,39,35,32,34,55,65,56,60,74,64,50,58,78,49,107